Protein AF-0000000072895714 (afdb_homodimer)

Structure (mmCIF, N/CA/C/O backbone):
data_AF-0000000072895714-model_v1
#
loop_
_entity.id
_entity.type
_entity.pdbx_description
1 polymer 'L-dopachrome isomerase'
#
loop_
_atom_site.group_PDB
_atom_site.id
_atom_site.type_symbol
_atom_site.label_atom_id
_atom_site.label_alt_id
_atom_site.label_comp_id
_atom_site.label_asym_id
_atom_site.label_entity_id
_atom_site.label_seq_id
_atom_site.pdbx_PDB_ins_code
_atom_site.Cartn_x
_atom_site.Cartn_y
_atom_site.Cartn_z
_atom_site.occupancy
_atom_site.B_iso_or_equiv
_atom_site.auth_seq_id
_atom_site.auth_comp_id
_atom_site.auth_asym_id
_atom_site.auth_atom_id
_atom_site.pdbx_PDB_model_num
ATOM 1 N N . MET A 1 1 ? 12.992 0.277 5.793 1 87.12 1 MET A N 1
ATOM 2 C CA . MET A 1 1 ? 12.055 0.1 4.688 1 87.12 1 MET A CA 1
ATOM 3 C C . MET A 1 1 ? 10.664 0.596 5.066 1 87.12 1 MET A C 1
ATOM 5 O O . MET A 1 1 ? 9.82 -0.184 5.523 1 87.12 1 MET A O 1
ATOM 9 N N . PRO A 1 2 ? 10.344 1.751 4.98 1 97.94 2 PRO A N 1
ATOM 10 C CA . PRO A 1 2 ? 9.062 2.338 5.367 1 97.94 2 PRO A CA 1
ATOM 11 C C . PRO A 1 2 ? 8.289 2.904 4.176 1 97.94 2 PRO A C 1
ATOM 13 O O . PRO A 1 2 ? 8.891 3.275 3.166 1 97.94 2 PRO A O 1
ATOM 16 N N . HIS A 1 3 ? 6.984 2.949 4.254 1 98.81 3 HIS A N 1
ATOM 17 C CA . HIS A 1 3 ? 6.074 3.6 3.318 1 98.81 3 HIS A CA 1
ATOM 18 C C . HIS A 1 3 ? 5.051 4.457 4.055 1 98.81 3 HIS A C 1
ATOM 20 O O . HIS A 1 3 ? 4.289 3.949 4.879 1 98.81 3 HIS A O 1
ATOM 26 N N . LEU A 1 4 ? 5.059 5.754 3.756 1 98.94 4 LEU A N 1
ATOM 27 C CA . LEU A 1 4 ? 4.027 6.668 4.238 1 98.94 4 LEU A CA 1
ATOM 28 C C . LEU A 1 4 ? 3.055 7.027 3.121 1 98.94 4 LEU A C 1
ATOM 30 O O . LEU A 1 4 ? 3.449 7.629 2.117 1 98.94 4 LEU A O 1
ATOM 34 N N . LYS A 1 5 ? 1.881 6.684 3.334 1 98.88 5 LYS A N 1
ATOM 35 C CA . LYS A 1 5 ? 0.813 7.055 2.408 1 98.88 5 LYS A CA 1
ATOM 36 C C . LYS A 1 5 ? -0.161 8.031 3.055 1 98.88 5 LYS A C 1
ATOM 38 O O . LYS A 1 5 ? -0.664 7.785 4.152 1 98.88 5 LYS A O 1
ATOM 43 N N . ILE A 1 6 ? -0.466 9.133 2.34 1 98.94 6 ILE A N 1
ATOM 44 C CA . ILE A 1 6 ? -1.417 10.133 2.814 1 98.94 6 ILE A CA 1
ATOM 45 C C . ILE A 1 6 ? -2.572 10.258 1.824 1 98.94 6 ILE A C 1
ATOM 47 O O . ILE A 1 6 ? -2.371 10.648 0.672 1 98.94 6 ILE A O 1
ATOM 51 N N . THR A 1 7 ? -3.713 9.906 2.209 1 98.88 7 THR A N 1
ATOM 52 C CA . THR A 1 7 ? -4.949 10.094 1.459 1 98.88 7 THR A CA 1
ATOM 53 C C . THR A 1 7 ? -5.707 11.32 1.967 1 98.88 7 THR A C 1
ATOM 55 O O . THR A 1 7 ? -5.953 11.445 3.168 1 98.88 7 THR A O 1
ATOM 58 N N . THR A 1 8 ? -6.113 12.242 1.075 1 98.88 8 THR A N 1
ATOM 59 C CA . THR A 1 8 ? -6.668 13.5 1.546 1 98.88 8 THR A CA 1
ATOM 60 C C . THR A 1 8 ? -7.617 14.102 0.509 1 98.88 8 THR A C 1
ATOM 62 O O . THR A 1 8 ? -7.566 13.734 -0.668 1 98.88 8 THR A O 1
ATOM 65 N N . ASN A 1 9 ? -8.5 14.961 0.942 1 98.75 9 ASN A N 1
ATOM 66 C CA . ASN A 1 9 ? -9.367 15.703 0.033 1 98.75 9 ASN A CA 1
ATOM 67 C C . ASN A 1 9 ? -8.711 17 -0.429 1 98.75 9 ASN A C 1
ATOM 69 O O . ASN A 1 9 ? -9.305 17.75 -1.202 1 98.75 9 ASN A O 1
ATOM 73 N N . VAL A 1 10 ? -7.539 17.297 0.109 1 98.69 10 VAL A N 1
ATOM 74 C CA . VAL A 1 10 ? -6.801 18.469 -0.364 1 98.69 10 VAL A CA 1
ATOM 75 C C . VAL A 1 10 ? -6.527 18.328 -1.86 1 98.69 10 VAL A C 1
ATOM 77 O O . VAL A 1 10 ? -6.168 17.25 -2.34 1 98.69 10 VAL A O 1
ATOM 80 N N . SER A 1 11 ? -6.723 19.453 -2.598 1 98.56 11 SER A N 1
ATOM 81 C CA . SER A 1 11 ? -6.551 19.406 -4.047 1 98.56 11 SER A CA 1
ATOM 82 C C . SER A 1 11 ? -5.094 19.172 -4.422 1 98.56 11 SER A C 1
ATOM 84 O O . SER A 1 11 ? -4.184 19.625 -3.734 1 98.56 11 SER A O 1
ATOM 86 N N . LYS A 1 12 ? -4.918 18.438 -5.477 1 98.19 12 LYS A N 1
ATOM 87 C CA . LYS A 1 12 ? -3.582 18.156 -6 1 98.19 12 LYS A CA 1
ATOM 88 C C . LYS A 1 12 ? -2.799 19.453 -6.215 1 98.19 12 LYS A C 1
ATOM 90 O O . LYS A 1 12 ? -1.606 19.516 -5.91 1 98.19 12 LYS A O 1
ATOM 95 N N . SER A 1 13 ? -3.434 20.469 -6.73 1 98.19 13 SER A N 1
ATOM 96 C CA . SER A 1 13 ? -2.797 21.734 -7.039 1 98.19 13 SER A CA 1
ATOM 97 C C . SER A 1 13 ? -2.348 22.453 -5.773 1 98.19 13 SER A C 1
ATOM 99 O O . SER A 1 13 ? -1.523 23.375 -5.828 1 98.19 13 SER A O 1
ATOM 101 N N . SER A 1 14 ? -2.867 22.062 -4.613 1 98.25 14 SER A N 1
ATOM 102 C CA . SER A 1 14 ? -2.537 22.719 -3.355 1 98.25 14 SER A CA 1
ATOM 103 C C . SER A 1 14 ? -1.404 22 -2.633 1 98.25 14 SER A C 1
ATOM 105 O O . SER A 1 14 ? -0.93 22.453 -1.592 1 98.25 14 SER A O 1
ATOM 107 N N . VAL A 1 15 ? -0.964 20.875 -3.152 1 98.5 15 VAL A N 1
ATOM 108 C CA . VAL A 1 15 ? 0.182 20.172 -2.576 1 98.5 15 VAL A CA 1
ATOM 109 C C . VAL A 1 15 ? 1.477 20.859 -3.027 1 98.5 15 VAL A C 1
ATOM 111 O O . VAL A 1 15 ? 1.779 20.891 -4.223 1 98.5 15 VAL A O 1
ATOM 114 N N . PRO A 1 16 ? 2.195 21.359 -2.082 1 98.5 16 PRO A N 1
ATOM 115 C CA . PRO A 1 16 ? 3.434 22.031 -2.484 1 98.5 16 PRO A CA 1
ATOM 116 C C . PRO A 1 16 ? 4.371 21.109 -3.268 1 98.5 16 PRO A C 1
ATOM 118 O O . PRO A 1 16 ? 4.477 19.922 -2.963 1 98.5 16 PRO A O 1
ATOM 121 N N . SER A 1 17 ? 5.148 21.672 -4.18 1 96.31 17 SER A N 1
ATOM 122 C CA . SER A 1 17 ? 5.98 20.906 -5.098 1 96.31 17 SER A CA 1
ATOM 123 C C . SER A 1 17 ? 7.086 20.156 -4.352 1 96.31 17 SER A C 1
ATOM 125 O O . SER A 1 17 ? 7.551 19.109 -4.801 1 96.31 17 SER A O 1
ATOM 127 N N . ASN A 1 18 ? 7.508 20.688 -3.213 1 97.06 18 ASN A N 1
ATOM 128 C CA . ASN A 1 18 ? 8.617 20.078 -2.477 1 97.06 18 ASN A CA 1
ATOM 129 C C . ASN A 1 18 ? 8.109 19.172 -1.361 1 97.06 18 ASN A C 1
ATOM 131 O O . ASN A 1 18 ? 8.906 18.625 -0.594 1 97.06 18 ASN A O 1
ATOM 135 N N . PHE A 1 19 ? 6.84 19 -1.241 1 98.56 19 PHE A N 1
ATOM 136 C CA . PHE A 1 19 ? 6.254 18.297 -0.102 1 98.56 19 PHE A CA 1
ATOM 137 C C . PHE A 1 19 ? 6.73 16.844 -0.049 1 98.56 19 PHE A C 1
ATOM 139 O O . PHE A 1 19 ? 7.148 16.375 1.005 1 98.56 19 PHE A O 1
ATOM 146 N N . LEU A 1 20 ? 6.684 16.172 -1.128 1 98.62 20 LEU A N 1
ATOM 147 C CA . LEU A 1 20 ? 7.059 14.766 -1.124 1 98.62 20 LEU A CA 1
ATOM 148 C C . LEU A 1 20 ? 8.531 14.594 -0.772 1 98.62 20 LEU A C 1
ATOM 150 O O . LEU A 1 20 ? 8.891 13.727 0.031 1 98.62 20 LEU A O 1
ATOM 154 N N . LYS A 1 21 ? 9.359 15.406 -1.351 1 98.31 21 LYS A N 1
ATOM 155 C CA . LYS A 1 21 ? 10.789 15.32 -1.084 1 98.31 21 LYS A CA 1
ATOM 156 C C . LYS A 1 21 ? 11.094 15.609 0.383 1 98.31 21 LYS A C 1
ATOM 158 O O . LYS A 1 21 ? 11.859 14.883 1.019 1 98.31 21 LYS A O 1
ATOM 163 N N . GLU A 1 22 ? 10.484 16.609 0.866 1 98.56 22 GLU A N 1
ATOM 164 C CA . GLU A 1 22 ? 10.688 16.953 2.268 1 98.56 22 GLU A CA 1
ATOM 165 C C . GLU A 1 22 ? 10.164 15.859 3.193 1 98.56 22 GLU A C 1
ATOM 167 O O . GLU A 1 22 ? 10.766 15.578 4.23 1 98.56 22 GLU A O 1
ATOM 172 N N . THR A 1 23 ? 9.055 15.352 2.826 1 98.75 23 THR A N 1
ATOM 173 C CA . THR A 1 23 ? 8.461 14.289 3.625 1 98.75 23 THR A CA 1
ATOM 174 C C . THR A 1 23 ? 9.344 13.047 3.615 1 98.75 23 THR A C 1
ATOM 176 O O . THR A 1 23 ? 9.5 12.383 4.645 1 98.75 23 THR A O 1
ATOM 179 N N . SER A 1 24 ? 9.891 12.719 2.496 1 98.69 24 SER A N 1
ATOM 180 C CA . SER A 1 24 ? 10.812 11.594 2.387 1 98.69 24 SER A CA 1
ATOM 181 C C . SER A 1 24 ? 11.992 11.75 3.34 1 98.69 24 SER A C 1
ATOM 183 O O . SER A 1 24 ? 12.328 10.82 4.078 1 98.69 24 SER A O 1
ATOM 185 N N . ALA A 1 25 ? 12.586 12.883 3.324 1 98.69 25 ALA A N 1
ATOM 186 C CA . ALA A 1 25 ? 13.703 13.172 4.223 1 98.69 25 ALA A CA 1
ATOM 187 C C . ALA A 1 25 ? 13.266 13.086 5.68 1 98.69 25 ALA A C 1
ATOM 189 O O . ALA A 1 25 ? 14 12.57 6.527 1 98.69 25 ALA A O 1
ATOM 190 N N . LEU A 1 26 ? 12.133 13.602 5.973 1 98.81 26 LEU A N 1
ATOM 191 C CA . LEU A 1 26 ? 11.617 13.633 7.336 1 98.81 26 LEU A CA 1
ATOM 192 C C . LEU A 1 26 ? 11.43 12.227 7.883 1 98.81 26 LEU A C 1
ATOM 194 O O . LEU A 1 26 ? 11.836 11.93 9.008 1 98.81 26 LEU A O 1
ATOM 198 N N . ILE A 1 27 ? 10.805 11.336 7.078 1 98.62 27 ILE A N 1
ATOM 199 C CA . ILE A 1 27 ? 10.5 10.016 7.609 1 98.62 27 ILE A CA 1
ATOM 200 C C . ILE A 1 27 ? 11.797 9.219 7.773 1 98.62 27 ILE A C 1
ATOM 202 O O . ILE A 1 27 ? 11.922 8.398 8.688 1 98.62 27 ILE A O 1
ATOM 206 N N . SER A 1 28 ? 12.727 9.469 6.91 1 98.69 28 SER A N 1
ATOM 207 C CA . SER A 1 28 ? 14.039 8.844 7.07 1 98.69 28 SER A CA 1
ATOM 208 C C . SER A 1 28 ? 14.672 9.234 8.406 1 98.69 28 SER A C 1
ATOM 210 O O . SER A 1 28 ? 15.109 8.367 9.164 1 98.69 28 SER A O 1
ATOM 212 N N . LYS A 1 29 ? 14.711 10.469 8.664 1 98.62 29 LYS A N 1
ATOM 213 C CA . LYS A 1 29 ? 15.281 10.977 9.914 1 98.62 29 LYS A CA 1
ATOM 214 C C . LYS A 1 29 ? 14.492 10.477 11.117 1 98.62 29 LYS A C 1
ATOM 216 O O . LYS A 1 29 ? 15.078 10.031 12.109 1 98.62 29 LYS A O 1
ATOM 221 N N . MET A 1 30 ? 13.242 10.523 11.047 1 98.31 30 MET A N 1
ATOM 222 C CA . MET A 1 30 ? 12.32 10.141 12.109 1 98.31 30 MET A CA 1
ATOM 223 C C . MET A 1 30 ? 12.508 8.68 12.5 1 98.31 30 MET A C 1
ATOM 225 O O . MET A 1 30 ? 12.547 8.344 13.688 1 98.31 30 MET A O 1
ATOM 229 N N . LEU A 1 31 ? 12.703 7.824 11.547 1 98.38 31 LEU A N 1
ATOM 230 C CA . LEU A 1 31 ? 12.766 6.383 11.773 1 98.38 31 LEU A CA 1
ATOM 231 C C . LEU A 1 31 ? 14.211 5.926 11.945 1 98.38 31 LEU A C 1
ATOM 233 O O . LEU A 1 31 ? 14.469 4.809 12.398 1 98.38 31 LEU A O 1
ATOM 237 N N . GLY A 1 32 ? 15.148 6.793 11.547 1 98.19 32 GLY A N 1
ATOM 238 C CA . GLY A 1 32 ? 16.547 6.395 11.547 1 98.19 32 GLY A CA 1
ATOM 239 C C . GLY A 1 32 ? 16.875 5.375 10.477 1 98.19 32 GLY A C 1
ATOM 240 O O . GLY A 1 32 ? 17.641 4.441 10.719 1 98.19 32 GLY A O 1
ATOM 241 N N . LYS A 1 33 ? 16.281 5.371 9.336 1 97.81 33 LYS A N 1
ATOM 242 C CA . LYS A 1 33 ? 16.516 4.461 8.211 1 97.81 33 LYS A CA 1
ATOM 243 C C . LYS A 1 33 ? 17.062 5.215 7 1 97.81 33 LYS A C 1
ATOM 245 O O . LYS A 1 33 ? 16.781 6.398 6.82 1 97.81 33 LYS A O 1
ATOM 250 N N . PRO A 1 34 ? 17.891 4.52 6.16 1 98 34 PRO A N 1
ATOM 251 C CA . PRO A 1 34 ? 18.359 5.203 4.953 1 98 34 PRO A CA 1
ATOM 252 C C . PRO A 1 34 ? 17.203 5.707 4.078 1 98 34 PRO A C 1
ATOM 254 O O . PRO A 1 34 ? 16.234 4.988 3.855 1 98 34 PRO A O 1
ATOM 257 N N . GLU A 1 35 ? 17.312 6.957 3.568 1 98.19 35 GLU A N 1
ATOM 258 C CA . GLU A 1 35 ? 16.266 7.559 2.75 1 98.19 35 GLU A CA 1
ATOM 259 C C . GLU A 1 35 ? 16.047 6.77 1.463 1 98.19 35 GLU A C 1
ATOM 261 O O . GLU A 1 35 ? 14.93 6.738 0.93 1 98.19 35 GLU A O 1
ATOM 266 N N . SER A 1 36 ? 17.047 6.074 1.03 1 97.62 36 SER A N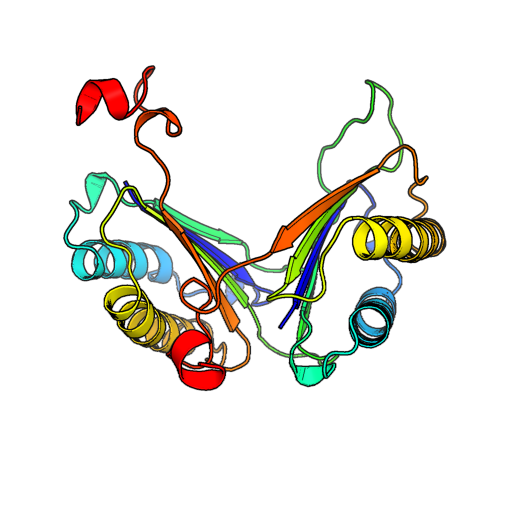 1
ATOM 267 C CA . SER A 1 36 ? 16.984 5.344 -0.23 1 97.62 36 SER A CA 1
ATOM 268 C C . SER A 1 36 ? 15.938 4.227 -0.164 1 97.62 36 SER A C 1
ATOM 270 O O . SER A 1 36 ? 15.562 3.664 -1.192 1 97.62 36 SER A O 1
ATOM 272 N N . TYR A 1 37 ? 15.422 3.883 1.043 1 97.56 37 TYR A N 1
ATOM 273 C CA . TYR A 1 37 ? 14.398 2.854 1.198 1 97.56 37 TYR A CA 1
ATOM 274 C C . TYR A 1 37 ? 13.039 3.475 1.49 1 97.56 37 TYR A C 1
ATOM 276 O O . TYR A 1 37 ? 12.031 2.77 1.563 1 97.56 37 TYR A O 1
ATOM 284 N N . CYS A 1 38 ? 13 4.727 1.656 1 98.69 38 CYS A N 1
ATOM 285 C CA . CYS A 1 38 ? 11.766 5.375 2.09 1 98.69 38 CYS A CA 1
ATOM 286 C C . CYS A 1 38 ? 10.867 5.695 0.899 1 98.69 38 CYS A C 1
ATOM 288 O O . CYS A 1 38 ? 11.344 6.18 -0.129 1 98.69 38 CYS A O 1
ATOM 290 N N . VAL A 1 39 ? 9.57 5.449 1.078 1 98.75 39 VAL A N 1
ATOM 291 C CA . VAL A 1 39 ? 8.594 5.73 0.03 1 98.75 39 VAL A CA 1
ATOM 292 C C . VAL A 1 39 ? 7.492 6.629 0.581 1 98.75 39 VAL A C 1
ATOM 294 O O . VAL A 1 39 ? 7.004 6.414 1.692 1 98.75 39 VAL A O 1
ATOM 297 N N . VAL A 1 40 ? 7.145 7.617 -0.194 1 98.81 40 VAL A N 1
ATOM 298 C CA . VAL A 1 40 ? 6.039 8.508 0.159 1 98.81 40 VAL A CA 1
ATOM 299 C C . VAL A 1 40 ? 5.012 8.523 -0.967 1 98.81 40 VAL A C 1
ATOM 301 O O . VAL A 1 40 ? 5.367 8.625 -2.143 1 98.81 40 VAL A O 1
ATOM 304 N N . THR A 1 41 ? 3.791 8.367 -0.624 1 98.81 41 THR A N 1
ATOM 305 C CA . THR A 1 41 ? 2.66 8.492 -1.537 1 98.81 41 THR A CA 1
ATOM 306 C C . THR A 1 41 ? 1.653 9.516 -1.021 1 98.81 41 THR A C 1
ATOM 308 O O . THR A 1 41 ? 1.291 9.492 0.157 1 98.81 41 THR A O 1
ATOM 311 N N . VAL A 1 42 ? 1.266 10.453 -1.884 1 98.75 42 VAL A N 1
ATOM 312 C CA . VAL A 1 42 ? 0.135 11.328 -1.599 1 98.75 42 VAL A CA 1
ATOM 313 C C . VAL A 1 42 ? -0.999 11.047 -2.58 1 98.75 42 VAL A C 1
ATOM 315 O O . VAL A 1 42 ? -0.78 10.992 -3.793 1 98.75 42 VAL A O 1
ATOM 318 N N . VAL A 1 43 ? -2.143 10.766 -2.088 1 98.69 43 VAL A N 1
ATOM 319 C CA . VAL A 1 43 ? -3.365 10.578 -2.861 1 98.69 43 VAL A CA 1
ATOM 320 C C . VAL A 1 43 ? -4.312 11.75 -2.629 1 98.69 43 VAL A C 1
ATOM 322 O O . VAL A 1 43 ? -5.172 11.695 -1.746 1 98.69 43 VAL A O 1
ATOM 325 N N . PRO A 1 44 ? -4.227 12.781 -3.418 1 98.62 44 PRO A N 1
ATOM 326 C CA . PRO A 1 44 ? -5.031 13.992 -3.248 1 98.62 44 PRO A CA 1
ATOM 327 C C . PRO A 1 44 ? -6.391 13.898 -3.938 1 98.62 44 PRO A C 1
ATOM 329 O O . PRO A 1 44 ? -6.719 12.867 -4.531 1 98.62 44 PRO A O 1
ATOM 332 N N . ASP A 1 45 ? -7.301 14.883 -3.773 1 98.5 45 ASP A N 1
ATOM 333 C CA . ASP A 1 45 ? -8.562 15.07 -4.484 1 98.5 45 ASP A CA 1
ATOM 334 C C . ASP A 1 45 ? -9.57 13.984 -4.109 1 98.5 45 ASP A C 1
ATOM 336 O O . ASP A 1 45 ? -10.461 13.664 -4.895 1 98.5 45 ASP A O 1
ATOM 340 N N . GLN A 1 46 ? -9.391 13.359 -3.02 1 98.25 46 GLN A N 1
ATOM 341 C CA . GLN A 1 46 ? -10.336 12.328 -2.611 1 98.25 46 GLN A CA 1
ATOM 342 C C . GLN A 1 46 ? -11.617 12.945 -2.059 1 98.25 46 GLN A C 1
ATOM 344 O O . GLN A 1 46 ? -11.586 14.016 -1.455 1 98.25 46 GLN A O 1
ATOM 349 N N . MET A 1 47 ? -12.805 12.281 -2.297 1 98.06 47 MET A N 1
ATOM 350 C CA . MET A 1 47 ? -14.07 12.633 -1.668 1 98.06 47 MET A CA 1
ATOM 351 C C . MET A 1 47 ? -14.117 12.148 -0.224 1 98.06 47 MET A C 1
ATOM 353 O O . MET A 1 47 ? -14.289 10.953 0.027 1 98.06 47 MET A O 1
ATOM 357 N N . MET A 1 48 ? -13.922 13.133 0.729 1 97.81 48 MET A N 1
ATOM 358 C CA . MET A 1 48 ? -13.836 12.789 2.146 1 97.81 48 MET A CA 1
ATOM 359 C C . MET A 1 48 ? -14.578 13.805 3.002 1 97.81 48 MET A C 1
ATOM 361 O O . MET A 1 48 ? -14.664 14.977 2.646 1 97.81 48 MET A O 1
ATOM 365 N N . LEU A 1 49 ? -15.094 13.234 4.027 1 97.69 49 LEU A N 1
ATOM 366 C CA . LEU A 1 49 ? -15.75 14.031 5.059 1 97.69 49 LEU A CA 1
ATOM 367 C C . LEU A 1 49 ? -15.273 13.625 6.449 1 97.69 49 LEU A C 1
ATOM 369 O O . LEU A 1 49 ? -15.109 12.438 6.73 1 97.69 49 LEU A O 1
ATOM 373 N N . TRP A 1 50 ? -15 14.727 7.246 1 97.75 50 TRP A N 1
ATOM 374 C CA . TRP A 1 50 ? -14.656 14.492 8.641 1 97.75 50 TRP A CA 1
ATOM 375 C C . TRP A 1 50 ? -15.75 15.016 9.57 1 97.75 50 TRP A C 1
ATOM 377 O O . TRP A 1 50 ? -16.094 16.203 9.531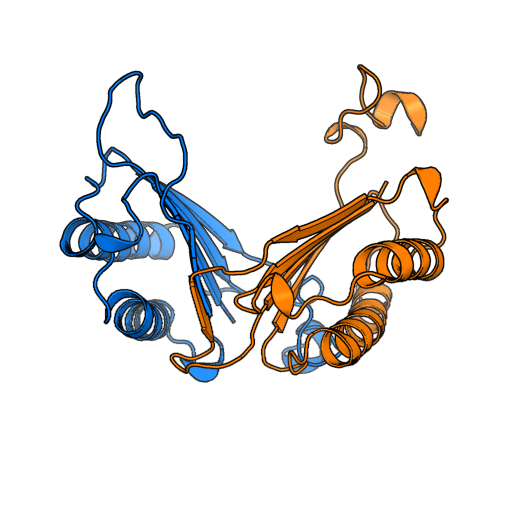 1 97.75 50 TRP A O 1
ATOM 387 N N . GLY A 1 51 ? -16.281 14.031 10.336 1 96.81 51 GLY A N 1
ATOM 388 C CA . GLY A 1 51 ? -17.281 14.43 11.32 1 96.81 51 GLY A CA 1
ATOM 389 C C . GLY A 1 51 ? -18.5 15.086 10.703 1 96.81 51 GLY A C 1
ATOM 390 O O . GLY A 1 51 ? -19.109 15.969 11.305 1 96.81 51 GLY A O 1
ATOM 391 N N . GLY A 1 52 ? -18.719 14.781 9.461 1 96.69 52 GLY A N 1
ATOM 392 C CA . GLY A 1 52 ? -19.891 15.328 8.805 1 96.69 52 GLY A CA 1
ATOM 393 C C . GLY A 1 52 ? -19.688 16.75 8.328 1 96.69 52 GLY A C 1
ATOM 394 O O . GLY A 1 52 ? -20.641 17.406 7.883 1 96.69 52 GLY A O 1
ATOM 395 N N . GLU A 1 53 ? -18.484 17.203 8.461 1 92.69 53 GLU A N 1
ATOM 396 C CA . GLU A 1 53 ? -18.203 18.594 8.109 1 92.69 53 GLU A CA 1
ATOM 397 C C . GLU A 1 53 ? -17.203 18.688 6.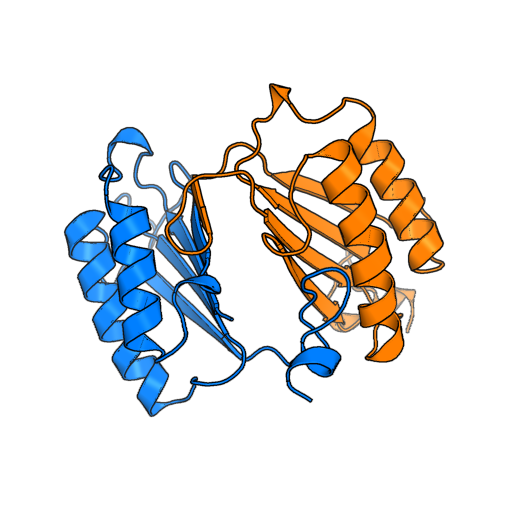961 1 92.69 53 GLU A C 1
ATOM 399 O O . GLU A 1 53 ? -16.25 17.906 6.898 1 92.69 53 GLU A O 1
ATOM 404 N N . GLU A 1 54 ? -17.453 19.734 6.16 1 91.69 54 GLU A N 1
ATOM 405 C CA . GLU A 1 54 ? -16.531 19.969 5.055 1 91.69 54 GLU A CA 1
ATOM 406 C C . GLU A 1 54 ? -15.219 20.594 5.551 1 91.69 54 GLU A C 1
ATOM 408 O O . GLU A 1 54 ? -15.211 21.312 6.559 1 91.69 54 GLU A O 1
ATOM 413 N N . GLY A 1 55 ? -14.117 20.359 4.988 1 97.06 55 GLY A N 1
ATOM 414 C CA . GLY A 1 55 ? -12.797 20.875 5.316 1 97.06 55 GLY A CA 1
ATOM 415 C C . GLY A 1 55 ? -11.688 19.875 5.039 1 97.06 55 GLY A C 1
ATOM 416 O O . GLY A 1 55 ? -11.953 18.703 4.758 1 97.06 55 GLY A O 1
ATOM 417 N N . PRO A 1 56 ? -10.484 20.391 5.09 1 98.56 56 PRO A N 1
ATOM 418 C CA . PRO A 1 56 ? -9.359 19.484 4.848 1 98.56 56 PRO A CA 1
ATOM 419 C C . PRO A 1 56 ? -9.281 18.359 5.875 1 98.56 56 PRO A C 1
ATOM 421 O O . PRO A 1 56 ? -9.461 18.594 7.07 1 98.56 56 PRO A O 1
ATOM 424 N N . CYS A 1 57 ? -9.125 17.203 5.465 1 98.88 57 CYS A N 1
ATOM 425 C CA . CYS A 1 57 ? -8.906 16.047 6.332 1 98.88 57 CYS A CA 1
ATOM 426 C C . CYS A 1 57 ? -8.062 14.984 5.637 1 98.88 57 CYS A C 1
ATOM 428 O O . CYS A 1 57 ? -7.777 15.102 4.441 1 98.88 57 CYS A O 1
ATOM 430 N N . ALA A 1 58 ? -7.555 13.984 6.414 1 98.81 58 ALA A N 1
ATOM 431 C CA . ALA A 1 58 ? -6.656 12.992 5.832 1 98.81 58 ALA A CA 1
ATOM 432 C C . ALA A 1 58 ? -6.652 11.703 6.648 1 98.81 58 ALA A C 1
ATOM 434 O O . ALA A 1 58 ? -7.051 11.703 7.816 1 98.81 58 ALA A O 1
ATOM 435 N N . ILE A 1 59 ? -6.324 10.633 5.996 1 98.88 59 ILE A N 1
ATOM 436 C CA . ILE A 1 59 ? -5.891 9.375 6.613 1 98.88 59 ILE A CA 1
ATOM 437 C C . ILE A 1 59 ? -4.48 9.031 6.145 1 98.88 59 ILE A C 1
ATOM 439 O O . ILE A 1 59 ? -4.203 9.023 4.941 1 98.88 59 ILE A O 1
ATOM 443 N N . ALA A 1 60 ? -3.629 8.789 7.125 1 98.88 60 ALA A N 1
ATOM 444 C CA . ALA A 1 60 ? -2.264 8.391 6.801 1 98.88 60 ALA A CA 1
ATOM 445 C C . ALA A 1 60 ? -1.97 6.984 7.309 1 98.88 60 ALA A C 1
ATOM 447 O O . ALA A 1 60 ? -2.561 6.535 8.297 1 98.88 60 ALA A O 1
ATOM 448 N N . HIS A 1 61 ? -1.119 6.309 6.574 1 98.81 61 HIS A N 1
ATOM 449 C CA . HIS A 1 61 ? -0.635 4.977 6.922 1 98.81 61 HIS A CA 1
ATOM 450 C C . HIS A 1 61 ? 0.888 4.91 6.855 1 98.81 61 HIS A C 1
ATOM 452 O O . HIS A 1 61 ? 1.48 5.211 5.816 1 98.81 61 HIS A O 1
ATOM 458 N N . LEU A 1 62 ? 1.503 4.57 7.945 1 98.88 62 LEU A N 1
ATOM 459 C CA . LEU A 1 62 ? 2.947 4.363 7.977 1 98.88 62 LEU A CA 1
ATOM 460 C C . LEU A 1 62 ? 3.279 2.9 8.242 1 98.88 62 LEU A C 1
ATOM 462 O O . LEU A 1 62 ? 3.053 2.395 9.344 1 98.88 62 LEU A O 1
ATOM 466 N N . MET A 1 63 ? 3.785 2.234 7.238 1 98.75 63 MET A N 1
ATOM 467 C CA . MET A 1 63 ? 4.281 0.865 7.34 1 98.75 63 MET A CA 1
ATOM 468 C C . MET A 1 63 ? 5.801 0.845 7.457 1 98.75 63 MET A C 1
ATOM 470 O O . MET A 1 63 ? 6.496 1.575 6.746 1 98.75 63 MET A O 1
ATOM 474 N N . SER A 1 64 ? 6.297 0.044 8.336 1 98.44 64 SER A N 1
ATOM 475 C CA . SER A 1 64 ? 7.734 -0.091 8.539 1 98.44 64 SER A CA 1
ATOM 476 C C . SER A 1 64 ? 8.086 -1.475 9.078 1 98.44 64 SER A C 1
ATOM 478 O O . SER A 1 64 ? 7.289 -2.092 9.789 1 98.44 64 SER A O 1
ATOM 480 N N . ILE A 1 65 ? 9.234 -1.955 8.68 1 98.06 65 ILE A N 1
ATOM 481 C CA . ILE A 1 65 ? 9.82 -3.088 9.383 1 98.06 65 ILE A CA 1
ATOM 482 C C . ILE A 1 65 ? 10.531 -2.598 10.641 1 98.06 65 ILE A C 1
ATOM 484 O O . ILE A 1 65 ? 11.617 -2.025 10.57 1 98.06 65 ILE A O 1
ATOM 488 N N . GLY A 1 66 ? 9.953 -2.797 11.758 1 97.31 66 GLY A N 1
ATOM 489 C CA . GLY A 1 66 ? 10.516 -2.34 13.023 1 97.31 66 GLY A CA 1
ATOM 490 C C . GLY A 1 66 ? 10.469 -0.833 13.18 1 97.31 66 GLY A C 1
ATOM 491 O O . GLY A 1 66 ? 9.836 -0.136 12.391 1 97.31 66 GLY A O 1
ATOM 492 N N . LYS A 1 67 ? 11.039 -0.342 14.328 1 97.56 67 LYS A N 1
ATOM 493 C CA . LYS A 1 67 ? 11.148 1.065 14.703 1 97.56 67 LYS A CA 1
ATOM 494 C C . LYS A 1 67 ? 9.789 1.656 15.047 1 97.56 67 LYS A C 1
ATOM 496 O O . LYS A 1 67 ? 9.562 2.857 14.875 1 97.56 67 LYS A O 1
ATOM 501 N N . LEU A 1 68 ? 8.898 0.827 15.383 1 98.31 68 LEU A N 1
ATOM 502 C CA . LEU A 1 68 ? 7.586 1.264 15.852 1 98.31 68 LEU A CA 1
ATOM 503 C C . LEU A 1 68 ? 7.316 0.762 17.266 1 98.31 68 LEU A C 1
ATOM 505 O O . LEU A 1 68 ? 7.887 -0.246 17.688 1 98.31 68 LEU A O 1
ATOM 509 N N . GLY A 1 69 ? 6.543 1.495 17.922 1 98.12 69 GLY A N 1
ATOM 510 C CA . GLY A 1 69 ? 6.199 1.2 19.312 1 98.12 69 GLY A CA 1
ATOM 511 C C . GLY A 1 69 ? 5.406 2.309 19.969 1 98.12 69 GLY A C 1
ATOM 512 O O . GLY A 1 69 ? 5.211 3.377 19.391 1 98.12 69 GLY A O 1
ATOM 513 N N . VAL A 1 70 ? 4.965 2.064 21.172 1 98.31 70 VAL A N 1
ATOM 514 C CA . VAL A 1 70 ? 4.09 2.992 21.875 1 98.31 70 VAL A CA 1
ATOM 515 C C . VAL A 1 70 ? 4.742 4.371 21.953 1 98.31 70 VAL A C 1
ATOM 517 O O . VAL A 1 70 ? 4.152 5.367 21.516 1 98.31 70 VAL A O 1
ATOM 520 N N . LYS A 1 71 ? 5.863 4.43 22.469 1 98.38 71 LYS A N 1
ATOM 521 C CA . LYS A 1 71 ? 6.551 5.711 22.609 1 98.38 71 LYS A CA 1
ATOM 522 C C . LYS A 1 71 ? 6.91 6.301 21.25 1 98.38 71 LYS A C 1
ATOM 524 O O . LYS A 1 71 ? 6.73 7.5 21.016 1 98.38 71 LYS A O 1
ATOM 529 N N . GLU A 1 72 ? 7.445 5.5 20.359 1 98.5 72 GLU A N 1
ATOM 530 C CA . GLU A 1 72 ? 7.844 5.953 19.031 1 98.5 72 GLU A CA 1
ATOM 531 C C . GLU A 1 72 ? 6.66 6.543 18.281 1 98.5 72 GLU A C 1
ATOM 533 O O . GLU A 1 72 ? 6.75 7.648 17.734 1 98.5 72 GLU A O 1
ATOM 538 N N . ASN A 1 73 ? 5.559 5.777 18.328 1 98.62 73 ASN A N 1
ATOM 539 C CA . ASN A 1 73 ? 4.391 6.195 17.547 1 98.62 73 ASN A CA 1
ATOM 540 C C . ASN A 1 73 ? 3.828 7.52 18.062 1 98.62 73 ASN A C 1
ATOM 542 O O . ASN A 1 73 ? 3.33 8.328 17.281 1 98.62 73 ASN A O 1
ATOM 546 N N . LYS A 1 74 ? 3.83 7.727 19.344 1 98.69 74 LYS A N 1
ATOM 547 C CA . LYS A 1 74 ? 3.4 9.008 19.906 1 98.69 74 LYS A CA 1
ATOM 548 C C . LYS A 1 74 ? 4.23 10.156 19.344 1 98.69 74 LYS A C 1
ATOM 550 O O . LYS A 1 74 ? 3.682 11.172 18.906 1 98.69 74 LYS A O 1
ATOM 555 N N . ASN A 1 75 ? 5.492 9.938 19.391 1 98.75 75 ASN A N 1
ATOM 556 C CA . ASN A 1 75 ? 6.406 10.953 18.875 1 98.75 75 ASN A CA 1
ATOM 557 C C . ASN A 1 75 ? 6.219 11.18 17.375 1 98.75 75 ASN A C 1
ATOM 559 O O . ASN A 1 75 ? 6.195 12.32 16.922 1 98.75 75 ASN A O 1
ATOM 563 N N . TYR A 1 76 ? 6.117 10.102 16.625 1 98.81 76 TYR A N 1
ATOM 564 C CA . TYR A 1 76 ? 5.914 10.203 15.18 1 98.81 76 TYR A CA 1
ATOM 565 C C . TYR A 1 76 ? 4.629 10.953 14.859 1 98.81 76 TYR A C 1
ATOM 567 O O . TYR A 1 76 ? 4.578 11.734 13.906 1 98.81 76 TYR A O 1
ATOM 575 N N . SER A 1 77 ? 3.584 10.633 15.602 1 98.88 77 SER A N 1
ATOM 576 C CA . SER A 1 77 ? 2.311 11.312 15.391 1 98.88 77 SER A CA 1
ATOM 577 C C . SER A 1 77 ? 2.459 12.82 15.539 1 98.88 77 SER A C 1
ATOM 579 O O . SER A 1 77 ? 1.865 13.586 14.781 1 98.88 77 SER A O 1
ATOM 581 N N . LYS A 1 78 ? 3.172 13.211 16.516 1 98.81 78 LYS A N 1
ATOM 582 C CA . LYS A 1 78 ? 3.43 14.641 16.703 1 98.81 78 LYS A CA 1
ATOM 583 C C . LYS A 1 78 ? 4.172 15.219 15.492 1 98.81 78 LYS A C 1
ATOM 585 O O . LYS A 1 78 ? 3.75 16.219 14.922 1 98.81 78 LYS A O 1
ATOM 590 N N . ILE A 1 79 ? 5.246 14.578 15.094 1 98.88 79 ILE A N 1
ATOM 591 C CA . ILE A 1 79 ? 6.105 15.062 14.016 1 98.88 79 ILE A CA 1
ATOM 592 C C . ILE A 1 79 ? 5.312 15.117 12.711 1 98.88 79 ILE A C 1
ATOM 594 O O . ILE A 1 79 ? 5.297 16.156 12.039 1 98.88 79 ILE A O 1
ATOM 598 N N . LEU A 1 80 ? 4.641 14.062 12.344 1 98.81 80 LEU A N 1
ATOM 599 C CA . LEU A 1 80 ? 3.893 13.984 11.094 1 98.81 80 LEU A CA 1
ATOM 600 C C . LEU A 1 80 ? 2.688 14.922 11.125 1 98.81 80 LEU A C 1
ATOM 602 O O . LEU A 1 80 ? 2.361 15.555 10.117 1 98.81 80 LEU A O 1
ATOM 606 N N . GLY A 1 81 ? 2.018 14.93 12.273 1 98.81 81 GLY A N 1
ATOM 607 C CA . GLY A 1 81 ? 0.9 15.852 12.398 1 98.81 81 GLY A CA 1
ATOM 608 C C . GLY A 1 81 ? 1.275 17.297 12.102 1 98.81 81 GLY A C 1
ATOM 609 O O . GLY A 1 81 ? 0.594 17.969 11.328 1 98.81 81 GLY A O 1
ATOM 610 N N . GLU A 1 82 ? 2.305 17.734 12.688 1 98.81 82 GLU A N 1
ATOM 611 C CA . GLU A 1 82 ? 2.775 19.094 12.469 1 98.81 82 GLU A CA 1
ATOM 612 C C . GLU A 1 82 ? 3.197 19.312 11.016 1 98.81 82 GLU A C 1
ATOM 614 O O . GLU A 1 82 ? 2.898 20.359 10.43 1 98.81 82 GLU A O 1
ATOM 619 N N . HIS A 1 83 ? 3.898 18.406 10.469 1 98.88 83 HIS A N 1
ATOM 620 C CA . HIS A 1 83 ? 4.395 18.484 9.102 1 98.88 83 HIS A CA 1
ATOM 621 C C . HIS A 1 83 ? 3.248 18.594 8.102 1 98.88 83 HIS A C 1
ATOM 623 O O . HIS A 1 83 ? 3.264 19.453 7.215 1 98.88 83 HIS A O 1
ATOM 629 N N . ILE A 1 84 ? 2.254 17.766 8.234 1 98.81 84 ILE A N 1
ATOM 630 C CA . ILE A 1 84 ? 1.122 17.703 7.32 1 98.81 84 ILE A CA 1
ATOM 631 C C . ILE A 1 84 ? 0.257 18.953 7.484 1 98.81 84 ILE A C 1
ATOM 633 O O . ILE A 1 84 ? -0.215 19.516 6.5 1 98.81 84 ILE A O 1
ATOM 637 N N . GLU A 1 85 ? 0.047 19.344 8.695 1 98.81 85 GLU A N 1
ATOM 638 C CA . GLU A 1 85 ? -0.694 20.578 8.93 1 98.81 85 GLU A CA 1
ATOM 639 C C . GLU A 1 85 ? -0.014 21.766 8.25 1 98.81 85 GLU A C 1
ATOM 641 O O . GLU A 1 85 ? -0.665 22.547 7.551 1 98.81 85 GLU A O 1
ATOM 646 N N . LYS A 1 86 ? 1.233 21.859 8.469 1 98.69 86 LYS A N 1
ATOM 647 C CA . LYS A 1 86 ? 2.012 22.969 7.934 1 98.69 86 LYS A CA 1
ATOM 648 C C . LYS A 1 86 ? 1.896 23.047 6.414 1 98.69 86 LYS A C 1
ATOM 650 O O . LYS A 1 86 ? 1.741 24.125 5.848 1 98.69 86 LYS A O 1
ATOM 655 N N . HIS A 1 87 ? 1.921 21.953 5.758 1 98.75 87 HIS A N 1
ATOM 656 C CA . HIS A 1 87 ? 2.082 21.969 4.309 1 98.75 87 HIS A CA 1
ATOM 657 C C . HIS A 1 87 ? 0.745 21.766 3.604 1 98.75 87 HIS A C 1
ATOM 659 O O . HIS A 1 87 ? 0.529 22.281 2.506 1 98.75 87 HIS A O 1
ATOM 665 N N . LEU A 1 88 ? -0.175 21 4.23 1 98.75 88 LEU A N 1
ATOM 666 C CA . LEU A 1 88 ? -1.413 20.641 3.547 1 98.75 88 LEU A CA 1
ATOM 667 C C . LEU A 1 88 ? -2.611 21.312 4.211 1 98.75 88 LEU A C 1
ATOM 669 O O . LEU A 1 88 ? -3.736 21.219 3.715 1 98.75 88 LEU A O 1
ATOM 673 N N . GLY A 1 89 ? -2.418 21.844 5.375 1 98.69 89 GLY A N 1
ATOM 674 C CA . GLY A 1 89 ? -3.488 22.562 6.059 1 98.69 89 GLY A CA 1
ATOM 675 C C . GLY A 1 89 ? -4.465 21.641 6.758 1 98.69 89 GLY A C 1
ATOM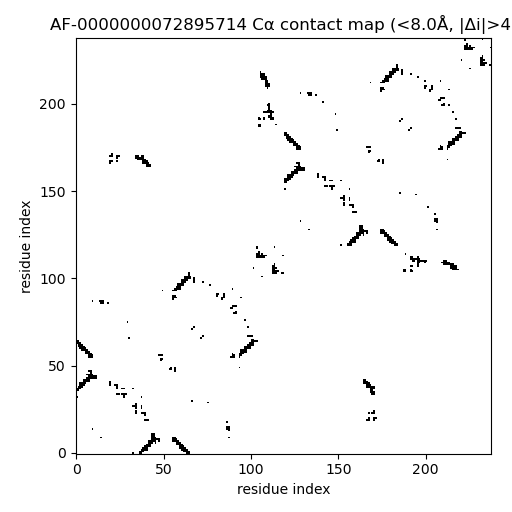 676 O O . GLY A 1 89 ? -5.582 22.047 7.086 1 98.69 89 GLY A O 1
ATOM 677 N N . VAL A 1 90 ? -4.129 20.469 6.973 1 98.81 90 VAL A N 1
ATOM 678 C CA . VAL A 1 90 ? -4.977 19.516 7.684 1 98.81 90 VAL A CA 1
ATOM 679 C C . VAL A 1 90 ? -4.711 19.609 9.188 1 98.81 90 VAL A C 1
ATOM 681 O O . VAL A 1 90 ? -3.592 19.359 9.641 1 98.81 90 VAL A O 1
ATOM 684 N N . ALA A 1 91 ? -5.695 19.922 9.906 1 98.31 91 ALA A N 1
ATOM 685 C CA . ALA A 1 91 ? -5.535 19.984 11.359 1 98.31 91 ALA A CA 1
ATOM 686 C C . ALA A 1 91 ? -5.266 18.609 11.945 1 98.31 91 ALA A C 1
ATOM 688 O O . ALA A 1 91 ? -5.848 17.609 11.5 1 98.31 91 ALA A O 1
ATOM 689 N N . PRO A 1 92 ? -4.438 18.531 13.047 1 97.75 92 PRO A N 1
ATOM 690 C CA . PRO A 1 92 ? -4.109 17.234 13.625 1 97.75 92 PRO A CA 1
ATOM 691 C C . PRO A 1 92 ? -5.34 16.484 14.133 1 97.75 92 PRO A C 1
ATOM 693 O O . PRO A 1 92 ? -5.34 15.25 14.18 1 97.75 92 PRO A O 1
ATOM 696 N N . ASN A 1 93 ? -6.355 17.203 14.516 1 97.81 93 ASN A N 1
ATOM 697 C CA . ASN A 1 93 ? -7.555 16.531 15.016 1 97.81 93 ASN A CA 1
ATOM 698 C C . ASN A 1 93 ? -8.523 16.203 13.883 1 97.81 93 ASN A C 1
ATOM 700 O O . ASN A 1 93 ? -9.672 15.836 14.133 1 97.81 93 ASN A O 1
ATOM 704 N N . HIS A 1 94 ? -8.164 16.344 12.617 1 98.44 94 HIS A N 1
ATOM 705 C CA . HIS A 1 94 ? -8.922 15.914 11.445 1 98.44 94 HIS A CA 1
ATOM 706 C C . HIS A 1 94 ? -8.125 14.914 10.609 1 98.44 94 HIS A C 1
ATOM 708 O O . HIS A 1 94 ? -8.211 14.922 9.383 1 98.44 94 HIS A O 1
ATOM 714 N N . MET A 1 95 ? -7.289 14.133 11.281 1 98.25 95 MET A N 1
ATOM 715 C CA . MET A 1 95 ? -6.496 13.109 10.602 1 98.25 95 MET A CA 1
ATOM 716 C C . MET A 1 95 ? -6.258 11.914 11.508 1 98.25 95 MET A C 1
ATOM 718 O O . MET A 1 95 ? -6.082 12.07 12.719 1 98.25 95 MET A O 1
ATOM 722 N N . TYR A 1 96 ? -6.227 10.742 11 1 98.81 96 TYR A N 1
ATOM 723 C CA . TYR A 1 96 ? -5.695 9.539 11.625 1 98.81 96 TYR A CA 1
ATOM 724 C C . TYR A 1 96 ? -4.371 9.125 10.984 1 98.81 96 TYR A C 1
ATOM 726 O O . TYR A 1 96 ? -4.18 9.305 9.781 1 98.81 96 TYR A O 1
ATOM 734 N N . ILE A 1 97 ? -3.508 8.664 11.75 1 98.81 97 ILE A N 1
ATOM 735 C CA . ILE A 1 97 ? -2.307 7.992 11.273 1 98.81 97 ILE A CA 1
ATOM 736 C C . ILE A 1 97 ? -2.283 6.555 11.773 1 98.81 97 ILE A C 1
ATOM 738 O O . ILE A 1 97 ? -2.242 6.312 12.984 1 98.81 97 ILE A O 1
ATOM 742 N N . GLU A 1 98 ? -2.318 5.625 10.898 1 98.75 98 GLU A N 1
ATOM 743 C CA . GLU A 1 98 ? -2.227 4.207 11.234 1 98.75 98 GLU A CA 1
ATOM 744 C C . GLU A 1 98 ? -0.792 3.701 11.102 1 98.75 98 GLU A C 1
ATOM 746 O O . GLU A 1 98 ? -0.121 3.979 10.109 1 98.75 98 GLU A O 1
ATOM 751 N N . TYR A 1 99 ? -0.318 2.984 12.133 1 98.81 99 TYR A N 1
ATOM 752 C CA . TYR A 1 99 ? 1.024 2.414 12.133 1 98.81 99 TYR A CA 1
ATOM 753 C C . TYR A 1 99 ? 0.976 0.902 11.953 1 98.81 99 TYR A C 1
ATOM 755 O O . TYR A 1 99 ? 0.19 0.215 12.609 1 98.81 99 TYR A O 1
ATOM 763 N N . GLN A 1 100 ? 1.831 0.396 11.117 1 98.31 100 GLN A N 1
ATOM 764 C CA . GLN A 1 100 ? 1.893 -1.038 10.852 1 98.31 100 GLN A CA 1
ATOM 765 C C . GLN A 1 100 ? 3.334 -1.54 10.883 1 98.31 100 GLN A C 1
ATOM 767 O O . GLN A 1 100 ? 4.137 -1.183 10.016 1 98.31 100 GLN A O 1
ATOM 772 N N . ASP A 1 101 ? 3.596 -2.41 11.836 1 98.38 101 ASP A N 1
ATOM 773 C CA . ASP A 1 101 ? 4.867 -3.123 11.867 1 98.38 101 ASP A CA 1
ATOM 774 C C . ASP A 1 101 ? 4.809 -4.395 11.023 1 98.38 101 ASP A C 1
ATOM 776 O O . ASP A 1 101 ? 4.238 -5.398 11.445 1 98.38 101 ASP A O 1
ATOM 780 N N . ILE A 1 102 ? 5.43 -4.398 9.93 1 98.06 102 ILE A N 1
ATOM 781 C CA . ILE A 1 102 ? 5.305 -5.52 9.008 1 98.06 102 ILE A CA 1
ATOM 782 C C . ILE A 1 102 ? 6.48 -6.477 9.195 1 98.06 102 ILE A C 1
ATOM 784 O O . ILE A 1 102 ? 7.617 -6.043 9.398 1 98.06 102 ILE A O 1
ATOM 788 N N . LYS A 1 103 ? 6.176 -7.812 9.117 1 97.62 103 LYS A N 1
ATOM 789 C CA . LYS A 1 103 ? 7.219 -8.828 9.211 1 97.62 103 LYS A CA 1
ATOM 790 C C . LYS A 1 103 ? 8.078 -8.852 7.949 1 97.62 103 LYS A C 1
ATOM 792 O O . LYS A 1 103 ? 7.57 -8.672 6.84 1 97.62 103 LYS A O 1
ATOM 797 N N . THR A 1 104 ? 9.336 -9.172 8.078 1 98.12 104 THR A N 1
ATOM 798 C CA . THR A 1 104 ? 10.289 -9.195 6.973 1 98.12 104 THR A CA 1
ATOM 799 C C . THR A 1 104 ? 9.852 -10.18 5.891 1 98.12 104 THR A C 1
ATOM 801 O O . THR A 1 104 ? 10.086 -9.945 4.703 1 98.12 104 THR A O 1
ATOM 804 N N . ALA A 1 105 ? 9.148 -11.25 6.293 1 97.94 105 ALA A N 1
ATOM 805 C CA . ALA A 1 105 ? 8.727 -12.273 5.34 1 97.94 105 ALA A CA 1
ATOM 806 C C . ALA A 1 105 ? 7.516 -11.805 4.535 1 97.94 105 ALA A C 1
ATOM 808 O O . ALA A 1 105 ? 7.168 -12.406 3.518 1 97.94 105 ALA A O 1
ATOM 809 N N . ASP A 1 106 ? 6.895 -10.695 4.938 1 98.5 106 ASP A N 1
ATOM 810 C CA . ASP A 1 106 ? 5.652 -10.242 4.316 1 98.5 106 ASP A CA 1
ATOM 811 C C . ASP A 1 106 ? 5.887 -8.992 3.469 1 98.5 106 ASP A C 1
ATOM 813 O O . ASP A 1 106 ? 4.934 -8.352 3.031 1 98.5 106 ASP A O 1
ATOM 817 N N . LEU A 1 107 ? 7.082 -8.703 3.271 1 98.69 107 LEU A N 1
ATOM 818 C CA . LEU A 1 107 ? 7.414 -7.547 2.445 1 98.69 107 LEU A CA 1
ATOM 819 C C . LEU A 1 107 ? 8.383 -7.934 1.334 1 98.69 107 LEU A C 1
ATOM 821 O O . LEU A 1 107 ? 9.555 -8.211 1.598 1 98.69 107 LEU A O 1
ATOM 825 N N . GLY A 1 108 ? 7.895 -7.898 0.159 1 98.75 108 GLY A N 1
ATOM 826 C CA . GLY A 1 108 ? 8.711 -8.172 -1.01 1 98.75 108 GLY A CA 1
ATOM 827 C C . GLY A 1 108 ? 9.516 -6.973 -1.471 1 98.75 108 GLY A C 1
ATOM 828 O O . GLY A 1 108 ? 9.062 -5.832 -1.358 1 98.75 108 GLY A O 1
ATOM 829 N N . TYR A 1 109 ? 10.656 -7.246 -1.951 1 98.44 109 TYR A N 1
ATOM 830 C CA . TYR A 1 109 ? 11.586 -6.238 -2.438 1 98.44 109 TYR A CA 1
ATOM 831 C C . TYR A 1 109 ? 12.672 -6.871 -3.299 1 98.44 109 TYR A C 1
ATOM 833 O O . TYR A 1 109 ? 13.234 -7.91 -2.936 1 98.44 109 TYR A O 1
ATOM 841 N N . ASP A 1 110 ? 12.906 -6.219 -4.473 1 98 110 ASP A N 1
ATOM 842 C CA . ASP A 1 110 ? 14.008 -6.613 -5.344 1 98 110 ASP A CA 1
ATOM 843 C C . ASP A 1 110 ? 13.977 -8.109 -5.625 1 98 110 ASP A C 1
ATOM 845 O O . ASP A 1 110 ? 14.984 -8.805 -5.457 1 98 110 ASP A O 1
ATOM 849 N N . ASN A 1 111 ? 12.852 -8.656 -5.977 1 98.06 111 ASN A N 1
ATOM 850 C CA . ASN A 1 111 ? 12.562 -10.008 -6.441 1 98.06 111 ASN A CA 1
ATOM 851 C C . ASN A 1 111 ? 12.742 -11.031 -5.332 1 98.06 111 ASN A C 1
ATOM 853 O O . ASN A 1 111 ? 13.023 -12.203 -5.602 1 98.06 111 ASN A O 1
ATOM 857 N N . THR A 1 112 ? 12.719 -10.633 -4.109 1 98.44 112 THR A N 1
ATOM 858 C CA . THR A 1 112 ? 12.688 -11.469 -2.914 1 98.44 112 THR A CA 1
ATOM 859 C C . THR A 1 112 ? 11.914 -10.781 -1.791 1 98.44 112 THR A C 1
ATOM 861 O O . THR A 1 112 ? 11.094 -9.898 -2.047 1 98.44 112 THR A O 1
ATOM 864 N N . THR A 1 113 ? 12.062 -11.281 -0.51 1 98.56 113 THR A N 1
ATOM 865 C CA . THR A 1 113 ? 11.508 -10.578 0.643 1 98.56 113 THR A CA 1
ATOM 866 C C . THR A 1 113 ? 12.625 -10.078 1.558 1 98.56 113 THR A C 1
ATOM 868 O O . THR A 1 113 ? 13.781 -10.469 1.402 1 98.56 113 THR A O 1
ATOM 871 N N . PHE A 1 114 ? 12.281 -9.25 2.449 1 98.38 114 PHE A N 1
ATOM 872 C CA . PHE A 1 114 ? 13.281 -8.734 3.375 1 98.38 114 PHE A CA 1
ATOM 873 C C . PHE A 1 114 ? 13.734 -9.82 4.344 1 98.38 114 PHE A C 1
ATOM 875 O O . PHE A 1 114 ? 14.766 -9.672 5.012 1 98.38 114 PHE A O 1
ATOM 882 N N . HIS A 1 115 ? 12.969 -10.867 4.441 1 97.19 115 HIS A N 1
ATOM 883 C CA . HIS A 1 115 ? 13.445 -11.992 5.23 1 97.19 115 HIS A CA 1
ATOM 884 C C . HIS A 1 115 ? 14.805 -12.484 4.738 1 97.19 115 HIS A C 1
ATOM 886 O O . HIS A 1 115 ? 15.68 -12.805 5.539 1 97.19 115 HIS A O 1
ATOM 892 N N . ASP A 1 116 ? 15.008 -12.492 3.469 1 96.06 116 ASP A N 1
ATOM 893 C CA . ASP A 1 116 ? 16.266 -12.914 2.854 1 96.06 116 ASP A CA 1
ATOM 894 C C . ASP A 1 116 ? 17.344 -11.852 3.029 1 96.06 116 ASP A C 1
ATOM 896 O O . ASP A 1 116 ? 18.531 -12.164 3.018 1 96.06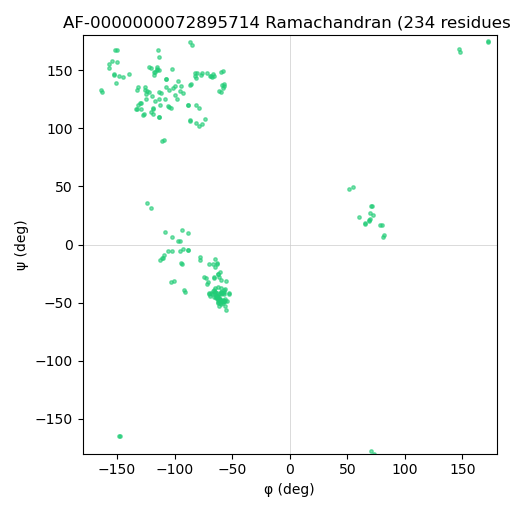 116 ASP A O 1
ATOM 900 N N . ILE A 1 117 ? 16.969 -10.648 3.129 1 93.12 117 ILE A N 1
ATOM 901 C CA . ILE A 1 117 ? 17.906 -9.523 3.098 1 93.12 117 ILE A CA 1
ATOM 902 C C . ILE A 1 117 ? 18.344 -9.188 4.52 1 93.12 117 ILE A C 1
ATOM 904 O O . ILE A 1 117 ? 19.531 -8.938 4.758 1 93.12 117 ILE A O 1
ATOM 908 N N . LEU A 1 118 ? 17.375 -9.234 5.422 1 90.56 118 LEU A N 1
ATOM 909 C CA . LEU A 1 118 ? 17.656 -8.797 6.785 1 90.56 118 LEU A CA 1
ATOM 910 C C . LEU A 1 118 ? 17.688 -9.977 7.742 1 90.56 118 LEU A C 1
ATOM 912 O O . LEU A 1 118 ? 18.203 -9.875 8.859 1 90.56 118 LEU A O 1
ATOM 916 N N . GLY A 1 119 ? 17.297 -11.141 7.32 1 84.56 119 GLY A N 1
ATOM 917 C CA . GLY A 1 119 ? 17.203 -12.297 8.203 1 84.56 119 GLY A CA 1
ATOM 918 C C . GLY A 1 119 ? 15.898 -12.352 8.977 1 84.56 119 GLY A C 1
ATOM 919 O O . GLY A 1 119 ? 15.219 -11.336 9.133 1 84.56 119 GLY A O 1
ATOM 920 N N . MET B 1 1 ? -9.312 -16.422 -3.266 1 89.12 1 MET B N 1
ATOM 921 C CA . MET B 1 1 ? -9.789 -15.047 -3.184 1 89.12 1 MET B CA 1
ATOM 922 C C . MET B 1 1 ? -8.625 -14.078 -2.957 1 89.12 1 MET B C 1
ATOM 924 O O . MET B 1 1 ? -8.344 -13.703 -1.82 1 89.12 1 MET B O 1
ATOM 928 N N . PRO B 1 2 ? -7.953 -13.953 -3.938 1 98.06 2 PRO B N 1
ATOM 929 C CA . PRO B 1 2 ? -6.848 -13 -3.803 1 98.06 2 PRO B CA 1
ATOM 930 C C . PRO B 1 2 ? -7.141 -11.656 -4.465 1 98.06 2 PRO B C 1
ATOM 932 O O . PRO B 1 2 ? -7.949 -11.586 -5.398 1 98.06 2 PRO B O 1
ATOM 935 N N . HIS B 1 3 ? -6.566 -10.594 -3.951 1 98.81 3 HIS B N 1
ATOM 936 C CA . HIS B 1 3 ? -6.578 -9.25 -4.523 1 98.81 3 HIS B CA 1
ATOM 937 C C . HIS B 1 3 ? -5.168 -8.672 -4.613 1 98.81 3 HIS B C 1
ATOM 939 O O . HIS B 1 3 ? -4.492 -8.523 -3.596 1 98.81 3 HIS B O 1
ATOM 945 N N . LEU B 1 4 ? -4.754 -8.422 -5.855 1 98.94 4 LEU B N 1
ATOM 946 C CA . LEU B 1 4 ? -3.508 -7.699 -6.078 1 98.94 4 LEU B CA 1
ATOM 947 C C . LEU B 1 4 ? -3.789 -6.25 -6.473 1 98.94 4 LEU B C 1
ATOM 949 O O . LEU B 1 4 ? -4.387 -5.992 -7.52 1 98.94 4 LEU B O 1
ATOM 953 N N . LYS B 1 5 ? -3.346 -5.398 -5.645 1 98.88 5 LYS B N 1
ATOM 954 C CA . LYS B 1 5 ? -3.443 -3.973 -5.941 1 98.88 5 LYS B CA 1
ATOM 955 C C . LYS B 1 5 ? -2.064 -3.363 -6.172 1 98.88 5 LYS B C 1
ATOM 957 O O . LYS B 1 5 ? -1.16 -3.529 -5.348 1 98.88 5 LYS B O 1
ATOM 962 N N . ILE B 1 6 ? -1.896 -2.621 -7.273 1 98.94 6 ILE B N 1
ATOM 963 C CA . ILE B 1 6 ? -0.643 -1.95 -7.598 1 98.94 6 ILE B CA 1
ATOM 964 C C . ILE B 1 6 ? -0.869 -0.441 -7.672 1 98.94 6 ILE B C 1
ATOM 966 O O . ILE B 1 6 ? -1.58 0.045 -8.555 1 98.94 6 ILE B O 1
ATOM 970 N N . THR B 1 7 ? -0.315 0.275 -6.766 1 98.88 7 THR B N 1
ATOM 971 C CA . THR B 1 7 ? -0.293 1.733 -6.758 1 98.88 7 THR B CA 1
ATOM 972 C C . THR B 1 7 ? 1.028 2.258 -7.312 1 98.88 7 THR B C 1
ATOM 974 O O . THR B 1 7 ? 2.102 1.853 -6.859 1 98.88 7 THR B O 1
ATOM 977 N N . THR B 1 8 ? 0.961 3.139 -8.336 1 98.88 8 THR B N 1
ATOM 978 C CA . THR B 1 8 ? 2.188 3.533 -9.023 1 98.88 8 THR B CA 1
ATOM 979 C C . THR B 1 8 ? 2.074 4.957 -9.562 1 98.88 8 THR B C 1
ATOM 981 O O . THR B 1 8 ? 0.969 5.477 -9.727 1 98.88 8 THR B O 1
ATOM 984 N N . ASN B 1 9 ? 3.215 5.559 -9.758 1 98.75 9 ASN B N 1
ATOM 985 C CA . ASN B 1 9 ? 3.23 6.871 -10.398 1 98.75 9 ASN B CA 1
ATOM 986 C C . ASN B 1 9 ? 3.297 6.75 -11.922 1 98.75 9 ASN B C 1
ATOM 988 O O . ASN B 1 9 ? 3.307 7.762 -12.625 1 98.75 9 ASN B O 1
ATOM 992 N N . VAL B 1 10 ? 3.426 5.547 -12.406 1 98.75 10 VAL B N 1
ATOM 993 C CA . VAL B 1 10 ? 3.373 5.332 -13.852 1 98.75 10 VAL B CA 1
ATOM 994 C C . VAL B 1 10 ? 2.059 5.875 -14.406 1 98.75 10 VAL B C 1
ATOM 996 O O . VAL B 1 10 ? 0.998 5.68 -13.812 1 98.75 10 VAL B O 1
ATOM 999 N N . SER B 1 11 ? 2.18 6.539 -15.562 1 98.62 11 SER B N 1
ATOM 1000 C CA . SER B 1 11 ? 0.991 7.152 -16.141 1 98.62 11 SER B CA 1
ATOM 1001 C C . SER B 1 11 ? 0.003 6.098 -16.625 1 98.62 11 SER B C 1
ATOM 1003 O O . SER B 1 11 ? 0.406 5.039 -17.109 1 98.62 11 SER B O 1
ATOM 1005 N N . LYS B 1 12 ? -1.264 6.406 -16.484 1 98.38 12 LYS B N 1
ATOM 1006 C CA . LYS B 1 12 ? -2.322 5.52 -16.953 1 98.38 12 LYS B CA 1
ATOM 1007 C C . LYS B 1 12 ? -2.117 5.152 -18.422 1 98.38 12 LYS B C 1
ATOM 1009 O O . LYS B 1 12 ? -2.316 4 -18.812 1 98.38 12 LYS B O 1
ATOM 1014 N N . SER B 1 13 ? -1.759 6.105 -19.219 1 98.44 13 SER B N 1
ATOM 1015 C CA . SER B 1 13 ? -1.592 5.91 -20.656 1 98.44 13 SER B CA 1
ATOM 1016 C C . SER B 1 13 ? -0.445 4.949 -20.953 1 98.44 13 SER B C 1
ATOM 1018 O O . SER B 1 13 ? -0.357 4.398 -22.062 1 98.44 13 SER B O 1
ATOM 1020 N N . SER B 1 14 ? 0.468 4.738 -20 1 98.38 14 SER B N 1
ATOM 1021 C CA . SER B 1 14 ? 1.63 3.879 -20.203 1 98.38 14 SER B CA 1
ATOM 1022 C C . SER B 1 14 ? 1.35 2.451 -19.75 1 98.38 14 SER B C 1
ATOM 1024 O O . SER B 1 14 ? 2.186 1.562 -19.922 1 98.38 14 SER B O 1
ATOM 1026 N N . VAL B 1 15 ? 0.219 2.168 -19.188 1 98.56 15 VAL B N 1
ATOM 1027 C CA . VAL B 1 15 ? -0.16 0.818 -18.781 1 98.56 15 VAL B CA 1
ATOM 1028 C C . VAL B 1 15 ? -0.679 0.045 -20 1 98.56 15 VAL B C 1
ATOM 1030 O O . VAL B 1 15 ? -1.681 0.43 -20.594 1 98.56 15 VAL B O 1
ATOM 1033 N N . PRO B 1 16 ? -0.033 -1.022 -20.312 1 98.69 16 PRO B N 1
ATOM 1034 C CA . PRO B 1 16 ? -0.503 -1.775 -21.484 1 98.69 16 PRO B CA 1
ATOM 1035 C C . PRO B 1 16 ? -1.944 -2.256 -21.328 1 98.69 16 PRO B C 1
ATOM 1037 O O . PRO B 1 16 ? -2.361 -2.635 -20.234 1 98.69 16 PRO B O 1
ATOM 1040 N N . SER B 1 17 ? -2.65 -2.342 -22.422 1 98 17 SER B N 1
ATOM 1041 C CA . SER B 1 17 ? -4.078 -2.648 -22.406 1 98 17 SER B CA 1
ATOM 1042 C C . SER B 1 17 ? -4.336 -4.062 -21.891 1 98 17 SER B C 1
ATOM 1044 O O . SER B 1 17 ? -5.395 -4.336 -21.328 1 98 17 SER B O 1
ATOM 1046 N N . ASN B 1 18 ? -3.41 -4.953 -22.094 1 98.19 18 ASN B N 1
ATOM 1047 C CA . ASN B 1 18 ? -3.615 -6.344 -21.703 1 98.19 18 ASN B CA 1
ATOM 1048 C C . ASN B 1 18 ? -3.021 -6.633 -20.328 1 98.19 18 ASN B C 1
ATOM 1050 O O . ASN B 1 18 ? -3.035 -7.773 -19.875 1 98.19 18 ASN B O 1
ATOM 1054 N N . PHE B 1 19 ? -2.496 -5.668 -19.688 1 98.81 19 PHE B N 1
ATOM 1055 C CA . PHE B 1 19 ? -1.753 -5.859 -18.438 1 98.81 19 PHE B CA 1
ATOM 1056 C C . PHE B 1 19 ? -2.639 -6.48 -17.375 1 98.81 19 PHE B C 1
ATOM 1058 O O . PHE B 1 19 ? -2.24 -7.441 -16.703 1 98.81 19 PHE B O 1
ATOM 1065 N N . LEU B 1 20 ? -3.828 -5.949 -17.172 1 98.75 20 LEU B N 1
ATOM 1066 C CA . LEU B 1 20 ? -4.707 -6.445 -16.125 1 98.75 20 LEU B CA 1
ATOM 1067 C C . LEU B 1 20 ? -5.102 -7.895 -16.375 1 98.75 20 LEU B C 1
ATOM 1069 O O . LEU B 1 20 ? -5.07 -8.727 -15.469 1 98.75 20 LEU B O 1
ATOM 1073 N N . LYS B 1 21 ? -5.449 -8.188 -17.594 1 98.69 21 LYS B N 1
ATOM 1074 C CA . LYS B 1 21 ? -5.836 -9.547 -17.969 1 98.69 21 LYS B CA 1
ATOM 1075 C C . LYS B 1 21 ? -4.684 -10.523 -17.75 1 98.69 21 LYS B C 1
ATOM 1077 O O . LYS B 1 21 ? -4.867 -11.594 -17.172 1 98.69 21 LYS B O 1
ATOM 1082 N N . GLU B 1 22 ? -3.521 -10.164 -18.172 1 98.81 22 GLU B N 1
ATOM 1083 C CA . GLU B 1 22 ? -2.344 -11.016 -18.016 1 98.81 22 GLU B CA 1
ATOM 1084 C C . GLU B 1 22 ? -1.985 -11.188 -16.547 1 98.81 22 GLU B C 1
ATOM 1086 O O . GLU B 1 22 ? -1.578 -12.273 -16.125 1 98.81 22 GLU B O 1
ATOM 1091 N N . THR B 1 23 ? -2.121 -10.156 -15.828 1 98.88 23 THR B N 1
ATOM 1092 C CA . THR B 1 23 ? -1.807 -10.203 -14.406 1 98.88 23 THR B CA 1
ATOM 1093 C C . THR B 1 23 ? -2.795 -11.102 -13.664 1 98.88 23 THR B C 1
ATOM 1095 O O . THR B 1 23 ? -2.408 -11.852 -12.766 1 98.88 23 THR B O 1
ATOM 1098 N N . SER B 1 24 ? -4.051 -10.992 -13.992 1 98.81 24 SER B N 1
ATOM 1099 C CA . SER B 1 24 ? -5.066 -11.852 -13.391 1 98.81 24 SER B CA 1
ATOM 1100 C C . SER B 1 24 ? -4.738 -13.32 -13.602 1 98.81 24 SER B C 1
ATOM 1102 O O . SER B 1 24 ? -4.785 -14.109 -12.656 1 98.81 24 SER B O 1
ATOM 1104 N N . ALA B 1 25 ? -4.395 -13.68 -14.789 1 98.81 25 ALA B N 1
ATOM 1105 C CA . ALA B 1 25 ? -4.016 -15.055 -15.086 1 98.81 25 ALA B CA 1
ATOM 1106 C C . ALA B 1 25 ? -2.768 -15.461 -14.312 1 98.81 25 ALA B C 1
ATOM 1108 O O . ALA B 1 25 ? -2.68 -16.578 -13.805 1 98.81 25 ALA B O 1
ATOM 1109 N N . LEU B 1 26 ? -1.82 -14.609 -14.234 1 98.88 26 LEU B N 1
ATOM 1110 C CA . LEU B 1 26 ? -0.559 -14.875 -13.547 1 98.88 26 LEU B CA 1
ATOM 1111 C C . LEU B 1 26 ? -0.791 -15.172 -12.07 1 98.88 26 LEU B C 1
ATOM 1113 O O . LEU B 1 26 ? -0.249 -16.141 -11.539 1 98.88 26 LEU B O 1
ATOM 1117 N N . ILE B 1 27 ? -1.636 -14.32 -11.391 1 98.75 27 ILE B N 1
ATOM 1118 C CA . ILE B 1 27 ? -1.787 -14.5 -9.945 1 98.75 27 ILE B CA 1
ATOM 1119 C C . ILE B 1 27 ? -2.59 -15.766 -9.672 1 98.75 27 ILE B C 1
ATOM 1121 O O . ILE B 1 27 ? -2.359 -16.453 -8.672 1 98.75 27 ILE B O 1
ATOM 1125 N N . SER B 1 28 ? -3.512 -16.062 -10.531 1 98.81 28 SER B N 1
ATOM 1126 C CA . SER B 1 28 ? -4.23 -17.328 -10.406 1 98.81 28 SER B CA 1
ATOM 1127 C C . SER B 1 28 ? -3.27 -18.516 -10.445 1 98.81 28 SER B C 1
ATOM 1129 O O . SER B 1 28 ? -3.307 -19.375 -9.562 1 98.81 28 SER B O 1
ATOM 1131 N N . LYS B 1 29 ? -2.438 -18.531 -11.414 1 98.75 29 LYS B N 1
ATOM 1132 C CA . LYS B 1 29 ? -1.458 -19.609 -11.562 1 98.75 29 LYS B CA 1
ATOM 1133 C C . LYS B 1 29 ? -0.481 -19.625 -10.391 1 98.75 29 LYS B C 1
ATOM 1135 O O . LYS B 1 29 ? -0.187 -20.688 -9.836 1 98.75 29 LYS B O 1
ATOM 1140 N N . MET B 1 30 ? 0.022 -18.531 -10.031 1 98.44 30 MET B N 1
ATOM 1141 C CA . MET B 1 30 ? 1.002 -18.359 -8.969 1 98.44 30 MET B CA 1
ATOM 1142 C C . MET B 1 30 ? 0.467 -18.891 -7.641 1 98.44 30 MET B C 1
ATOM 1144 O O . MET B 1 30 ? 1.182 -19.578 -6.906 1 98.44 30 MET B O 1
ATOM 1148 N N . LEU B 1 31 ? -0.806 -18.641 -7.328 1 98.5 31 LEU B N 1
ATOM 1149 C CA . LEU B 1 31 ? -1.402 -18.984 -6.039 1 98.5 31 LEU B CA 1
ATOM 1150 C C . LEU B 1 31 ? -2.084 -20.344 -6.094 1 98.5 31 LEU B C 1
ATOM 1152 O O . LEU B 1 31 ? -2.414 -20.922 -5.055 1 98.5 31 LEU B O 1
ATOM 1156 N N . GLY B 1 32 ? -2.34 -20.812 -7.344 1 98.38 32 GLY B N 1
ATOM 1157 C CA . GLY B 1 32 ? -3.104 -22.047 -7.5 1 98.38 32 GLY B CA 1
ATOM 1158 C C . GLY B 1 32 ? -4.574 -21.891 -7.16 1 98.38 32 GLY B C 1
ATOM 1159 O O . GLY B 1 32 ? -5.172 -22.766 -6.547 1 98.38 32 GLY B O 1
ATOM 1160 N N . LYS B 1 33 ? -5.133 -20.812 -7.395 1 97.88 33 LYS B N 1
ATOM 1161 C CA . LYS B 1 33 ? -6.543 -20.531 -7.129 1 97.88 33 LYS B CA 1
ATOM 1162 C C . LYS B 1 33 ? -7.301 -20.266 -8.43 1 97.88 33 LYS B C 1
ATOM 1164 O O . LYS B 1 33 ? -6.727 -19.797 -9.406 1 97.88 33 LYS B O 1
ATOM 1169 N N . PRO B 1 34 ? -8.625 -20.594 -8.438 1 97.94 34 PRO B N 1
ATOM 1170 C CA . PRO B 1 34 ? -9.398 -20.281 -9.648 1 97.94 34 PRO B CA 1
ATOM 1171 C C . PRO B 1 34 ? -9.359 -18.797 -10.008 1 97.94 34 PRO B C 1
ATOM 1173 O O . PRO B 1 34 ? -9.531 -17.953 -9.141 1 97.94 34 PRO B O 1
ATOM 1176 N N . GLU B 1 35 ? -9.148 -18.5 -11.305 1 98.44 35 GLU B N 1
ATOM 1177 C CA . GLU B 1 35 ? -9.047 -17.125 -11.766 1 98.44 35 GLU B CA 1
ATOM 1178 C C . GLU B 1 35 ? -10.352 -16.359 -11.516 1 98.44 35 GLU B C 1
ATOM 1180 O O . GLU B 1 35 ? -10.336 -15.141 -11.352 1 98.44 35 GLU B O 1
ATOM 1185 N N . SER B 1 36 ? -11.414 -17.078 -11.445 1 98.06 36 SER B N 1
ATOM 1186 C CA . SER B 1 36 ? -12.727 -16.469 -11.258 1 98.06 36 SER B CA 1
ATOM 1187 C C . SER B 1 36 ? -12.812 -15.75 -9.914 1 98.06 36 SER B C 1
ATOM 1189 O O . SER B 1 36 ? -13.711 -14.945 -9.695 1 98.06 36 SER B O 1
ATOM 1191 N N . TYR B 1 37 ? -11.906 -15.984 -8.945 1 97.56 37 TYR B N 1
ATOM 1192 C CA . TYR B 1 37 ? -11.898 -15.328 -7.641 1 97.56 37 TYR B CA 1
ATOM 1193 C C . TYR B 1 37 ? -10.836 -14.234 -7.586 1 97.56 37 TYR B C 1
ATOM 1195 O O . TYR B 1 37 ? -10.75 -13.5 -6.602 1 97.56 37 TYR B O 1
ATOM 1203 N N . 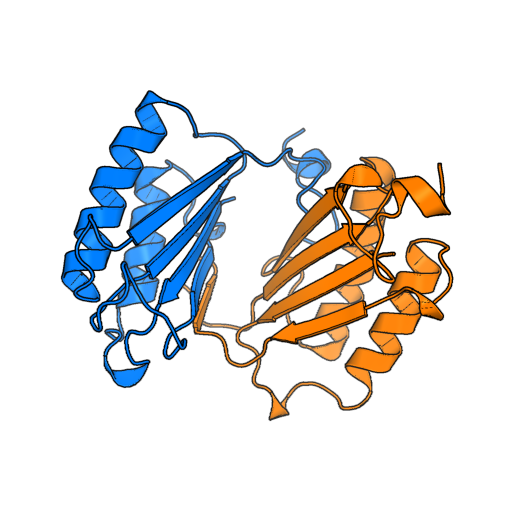CYS B 1 38 ? -10.039 -14.102 -8.602 1 98.62 38 CYS B N 1
ATOM 1204 C CA . CYS B 1 38 ? -8.891 -13.195 -8.562 1 98.62 38 CYS B CA 1
ATOM 1205 C C . CYS B 1 38 ? -9.297 -11.781 -8.969 1 98.62 38 CYS B C 1
ATOM 1207 O O . CYS B 1 38 ? -10.039 -11.602 -9.93 1 98.62 38 CYS B O 1
ATOM 1209 N N . VAL B 1 39 ? -8.805 -10.82 -8.25 1 98.75 39 VAL B N 1
ATOM 1210 C CA . VAL B 1 39 ? -9.055 -9.406 -8.531 1 98.75 39 VAL B CA 1
ATOM 1211 C C . VAL B 1 39 ? -7.727 -8.664 -8.664 1 98.75 39 VAL B C 1
ATOM 1213 O O . VAL B 1 39 ? -6.812 -8.867 -7.863 1 98.75 39 VAL B O 1
ATOM 1216 N N . VAL B 1 40 ? -7.621 -7.859 -9.711 1 98.88 40 VAL B N 1
ATOM 1217 C CA . VAL B 1 40 ? -6.445 -7.02 -9.922 1 98.88 40 VAL B CA 1
ATOM 1218 C C . VAL B 1 40 ? -6.871 -5.555 -10.016 1 98.88 40 VAL B C 1
ATOM 1220 O O . VAL B 1 40 ? -7.84 -5.227 -10.711 1 98.88 40 VAL B O 1
ATOM 1223 N N . THR B 1 41 ? -6.215 -4.688 -9.297 1 98.81 41 THR B N 1
ATOM 1224 C CA . THR B 1 41 ? -6.41 -3.246 -9.359 1 98.81 41 THR B CA 1
ATOM 1225 C C . THR B 1 41 ? -5.094 -2.531 -9.656 1 98.81 41 THR B C 1
ATOM 1227 O O . THR B 1 41 ? -4.074 -2.818 -9.023 1 98.81 41 THR B O 1
ATOM 1230 N N . VAL B 1 42 ? -5.074 -1.72 -10.68 1 98.75 42 VAL B N 1
ATOM 1231 C CA . VAL B 1 42 ? -3.967 -0.798 -10.898 1 98.75 42 VAL B CA 1
ATOM 1232 C C . VAL B 1 42 ? -4.418 0.632 -10.617 1 98.75 42 VAL B C 1
ATOM 1234 O O . VAL B 1 42 ? -5.461 1.069 -11.102 1 98.75 42 VAL B O 1
ATOM 1237 N N . VAL B 1 43 ? -3.723 1.312 -9.758 1 98.56 43 VAL B N 1
ATOM 1238 C CA . VAL B 1 43 ? -3.945 2.715 -9.43 1 98.56 43 VAL B CA 1
ATOM 1239 C C . VAL B 1 43 ? -2.791 3.562 -9.961 1 98.56 43 VAL B C 1
ATOM 1241 O O . VAL B 1 43 ? -1.813 3.807 -9.25 1 98.56 43 VAL B O 1
ATOM 1244 N N . PRO B 1 44 ? -2.898 4.047 -11.227 1 98.62 44 PRO B N 1
ATOM 1245 C CA . PRO B 1 44 ? -1.817 4.805 -11.867 1 98.62 44 PRO B CA 1
ATOM 1246 C C . PRO B 1 44 ? -1.849 6.289 -11.508 1 98.62 44 PRO B C 1
ATOM 1248 O O . PRO B 1 44 ? -2.734 6.734 -10.773 1 98.62 44 PRO B O 1
ATOM 1251 N N . ASP B 1 45 ? -0.862 7.051 -11.867 1 98.31 45 ASP B N 1
ATOM 1252 C CA . ASP B 1 45 ? -0.79 8.508 -11.82 1 98.31 45 ASP B CA 1
ATOM 1253 C C . ASP B 1 45 ? -0.719 9.008 -10.383 1 98.31 45 ASP B C 1
ATOM 1255 O O . ASP B 1 45 ? -1.162 10.117 -10.078 1 98.31 45 ASP B O 1
ATOM 1259 N N . GLN B 1 46 ? -0.214 8.211 -9.516 1 98.06 46 GLN B N 1
ATOM 1260 C CA . GLN B 1 46 ? -0.139 8.641 -8.125 1 98.06 46 GLN B CA 1
ATOM 1261 C C . GLN B 1 46 ? 1.088 9.516 -7.883 1 98.06 46 GLN B C 1
ATOM 1263 O O . GLN B 1 46 ? 2.117 9.344 -8.539 1 98.06 46 GLN B O 1
ATOM 1268 N N . MET B 1 47 ? 0.921 10.477 -6.949 1 98.38 47 MET B N 1
ATOM 1269 C CA . MET B 1 47 ? 2.076 11.219 -6.453 1 98.38 47 MET B CA 1
ATOM 1270 C C . MET B 1 47 ? 2.918 10.352 -5.52 1 98.38 47 MET B C 1
ATOM 1272 O O . MET B 1 47 ? 2.531 10.109 -4.379 1 98.38 47 MET B O 1
ATOM 1276 N N . MET B 1 48 ? 4.07 9.969 -6.043 1 98.19 48 MET B N 1
ATOM 1277 C CA . MET B 1 48 ? 4.918 9.047 -5.285 1 98.19 48 MET B CA 1
ATOM 1278 C C . MET B 1 48 ? 6.395 9.359 -5.512 1 98.19 48 MET B C 1
ATOM 1280 O O . MET B 1 48 ? 6.785 9.766 -6.605 1 98.19 48 MET B O 1
ATOM 1284 N N . LEU B 1 49 ? 7.117 9.188 -4.473 1 97.81 49 LEU B N 1
ATOM 1285 C CA . LEU B 1 49 ? 8.57 9.297 -4.52 1 97.81 49 LEU B CA 1
ATOM 1286 C C . LEU B 1 49 ? 9.227 8.117 -3.807 1 97.81 49 LEU B C 1
ATOM 1288 O O . LEU B 1 49 ? 8.773 7.707 -2.732 1 97.81 49 LEU B O 1
ATOM 1292 N N . TRP B 1 50 ? 10.195 7.559 -4.469 1 98.31 50 TRP B N 1
ATOM 1293 C CA . TRP B 1 50 ? 11.07 6.551 -3.869 1 98.31 50 TRP B CA 1
ATOM 1294 C C . TRP B 1 50 ? 12.445 7.129 -3.572 1 98.31 50 TRP B C 1
ATOM 1296 O O . TRP B 1 50 ? 13.141 7.598 -4.48 1 98.31 50 TRP B O 1
ATOM 1306 N N . GLY B 1 51 ? 12.789 7.102 -2.248 1 96.88 51 GLY B N 1
ATOM 1307 C CA . GLY B 1 51 ? 14.125 7.543 -1.882 1 96.88 51 GLY B CA 1
ATOM 1308 C C . GLY B 1 51 ? 14.359 9.016 -2.154 1 96.88 51 GLY B C 1
ATOM 1309 O O . GLY B 1 51 ? 15.492 9.43 -2.422 1 96.88 51 GLY B O 1
ATOM 1310 N N . GLY B 1 52 ? 13.312 9.672 -2.307 1 95.5 52 GLY B N 1
ATOM 1311 C CA . GLY B 1 52 ? 13.445 11.102 -2.568 1 95.5 52 GLY B CA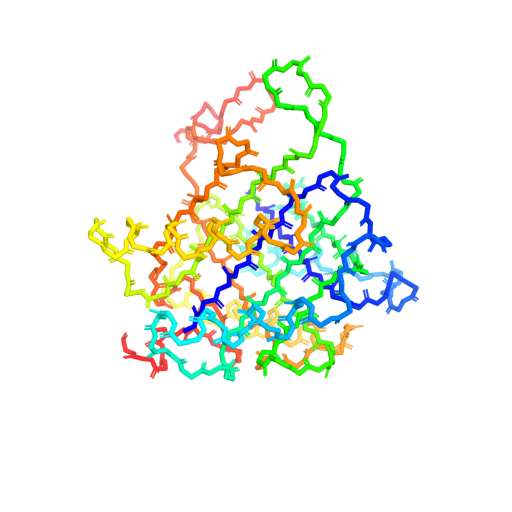 1
ATOM 1312 C C . GLY B 1 52 ? 13.734 11.414 -4.023 1 95.5 52 GLY B C 1
ATOM 1313 O O . GLY B 1 52 ? 14.023 12.562 -4.371 1 95.5 52 GLY B O 1
ATOM 1314 N N . GLU B 1 53 ? 13.648 10.422 -4.777 1 93.5 53 GLU B N 1
ATOM 1315 C CA . GLU B 1 53 ? 14.008 10.609 -6.18 1 93.5 53 GLU B CA 1
ATOM 1316 C C . GLU B 1 53 ? 12.82 10.336 -7.098 1 93.5 53 GLU B C 1
ATOM 1318 O O . GLU B 1 53 ? 12.023 9.43 -6.836 1 93.5 53 GLU B O 1
ATOM 1323 N N . GLU B 1 54 ? 12.93 11.141 -8.219 1 91.38 54 GLU B N 1
ATOM 1324 C CA . GLU B 1 54 ? 11.867 10.953 -9.203 1 91.38 54 GLU B CA 1
ATOM 1325 C C . GLU B 1 54 ? 12.133 9.727 -10.07 1 91.38 54 GLU B C 1
ATOM 1327 O O . GLU B 1 54 ? 13.281 9.367 -10.312 1 91.38 54 GLU B O 1
ATOM 1332 N N . GLY B 1 55 ? 11.188 9.016 -10.531 1 96.69 55 GLY B N 1
ATOM 1333 C CA . GLY B 1 55 ? 11.234 7.824 -11.359 1 96.69 55 GLY B CA 1
ATOM 1334 C C . GLY B 1 55 ? 10.094 6.863 -11.086 1 96.69 55 GLY B C 1
ATOM 1335 O O . GLY B 1 55 ? 9.359 7.027 -10.109 1 96.69 55 GLY B O 1
ATOM 1336 N N . PRO B 1 56 ? 9.914 5.898 -12.023 1 98.62 56 PRO B N 1
ATOM 1337 C CA . PRO B 1 56 ? 8.844 4.926 -11.805 1 98.62 56 PRO B CA 1
ATOM 1338 C C . PRO B 1 56 ? 9.016 4.141 -10.508 1 98.62 56 PRO B C 1
ATOM 1340 O O . PRO B 1 56 ? 10.125 3.688 -10.195 1 98.62 56 PRO B O 1
ATOM 1343 N N . CYS B 1 57 ? 8.016 4.047 -9.75 1 98.81 57 CYS B N 1
ATOM 1344 C CA . CYS B 1 57 ? 8.008 3.254 -8.531 1 98.81 57 CYS B CA 1
ATOM 1345 C C . CYS B 1 57 ? 6.602 2.754 -8.219 1 98.81 57 CYS B C 1
ATOM 1347 O O . CYS B 1 57 ? 5.637 3.146 -8.875 1 98.81 57 CYS B O 1
ATOM 1349 N N . ALA B 1 58 ? 6.504 1.798 -7.262 1 98.81 58 ALA B N 1
ATOM 1350 C CA . ALA B 1 58 ? 5.195 1.213 -6.977 1 98.81 58 ALA B CA 1
ATOM 1351 C C . ALA B 1 58 ? 5.156 0.616 -5.574 1 98.81 58 ALA B C 1
ATOM 1353 O O . ALA B 1 58 ? 6.199 0.269 -5.012 1 98.81 58 ALA B O 1
ATOM 1354 N N . ILE B 1 59 ? 3.979 0.596 -5.031 1 98.88 59 ILE B N 1
ATOM 1355 C CA . ILE B 1 59 ? 3.619 -0.224 -3.879 1 98.88 59 ILE B CA 1
ATOM 1356 C C . ILE B 1 59 ? 2.531 -1.22 -4.273 1 98.88 59 ILE B C 1
ATOM 1358 O O . ILE B 1 59 ? 1.485 -0.83 -4.797 1 98.88 59 ILE B O 1
ATOM 1362 N N . ALA B 1 60 ? 2.854 -2.461 -4.039 1 98.88 60 ALA B N 1
ATOM 1363 C CA . ALA B 1 60 ? 1.85 -3.486 -4.305 1 98.88 60 ALA B CA 1
ATOM 1364 C C . ALA B 1 60 ? 1.389 -4.152 -3.012 1 98.88 60 ALA B C 1
ATOM 1366 O O . ALA B 1 60 ? 2.146 -4.23 -2.043 1 98.88 60 ALA B O 1
ATOM 1367 N N . HIS B 1 61 ? 0.159 -4.578 -3.059 1 98.75 61 HIS B N 1
ATOM 1368 C CA . HIS B 1 61 ? -0.453 -5.324 -1.963 1 98.75 61 HIS B CA 1
ATOM 1369 C C . HIS B 1 61 ? -1.126 -6.594 -2.469 1 98.75 61 HIS B C 1
ATOM 1371 O O . HIS B 1 61 ? -2.012 -6.535 -3.324 1 98.75 61 HIS B O 1
ATOM 1377 N N . LEU B 1 62 ? -0.723 -7.719 -1.96 1 98.88 62 LEU B N 1
ATOM 1378 C CA . LEU B 1 62 ? -1.376 -8.984 -2.279 1 98.88 62 LEU B CA 1
ATOM 1379 C C . LEU B 1 62 ? -2.057 -9.57 -1.048 1 98.88 62 LEU B C 1
ATOM 1381 O O . LEU B 1 62 ? -1.386 -10.023 -0.118 1 98.88 62 LEU B O 1
ATOM 1385 N N . MET B 1 63 ? -3.336 -9.57 -1.017 1 98.75 63 MET B N 1
ATOM 1386 C CA . MET B 1 63 ? -4.156 -10.188 0.021 1 98.75 63 MET B CA 1
ATOM 1387 C C . MET B 1 63 ? -4.715 -11.523 -0.453 1 98.75 63 MET B C 1
ATOM 1389 O O . MET B 1 63 ? -5.207 -11.633 -1.578 1 98.75 63 MET B O 1
ATOM 1393 N N . SER B 1 64 ? -4.648 -12.484 0.346 1 98.5 64 SER B N 1
ATOM 1394 C CA . SER B 1 64 ? -5.137 -13.82 0.015 1 98.5 64 SER B CA 1
ATOM 1395 C C . SER B 1 64 ? -5.559 -14.578 1.267 1 98.5 64 SER B C 1
ATOM 1397 O O . SER B 1 64 ? -5.004 -14.367 2.346 1 98.5 64 SER B O 1
ATOM 1399 N N . ILE B 1 65 ? -6.566 -15.398 1.177 1 98 65 ILE B N 1
ATOM 1400 C CA . ILE B 1 65 ? -6.84 -16.406 2.199 1 98 65 ILE B CA 1
ATOM 1401 C C . ILE B 1 65 ? -5.914 -17.594 2.006 1 98 65 ILE B C 1
ATOM 1403 O O . ILE B 1 65 ? -6.121 -18.406 1.102 1 98 65 ILE B O 1
ATOM 1407 N N . GLY B 1 66 ? -4.949 -17.688 2.742 1 97.38 66 GLY B N 1
ATOM 1408 C CA . GLY B 1 66 ? -3.977 -18.766 2.633 1 97.38 66 GLY B CA 1
ATOM 1409 C C . GLY B 1 66 ? -3.072 -18.625 1.422 1 97.38 66 GLY B C 1
ATOM 1410 O O . GLY B 1 66 ? -3.078 -17.594 0.748 1 97.38 66 GLY B O 1
ATOM 1411 N N . LYS B 1 67 ? -2.164 -19.594 1.281 1 97.75 67 LYS B N 1
ATOM 1412 C CA . LYS B 1 67 ? -1.203 -19.734 0.19 1 97.75 67 LYS B CA 1
ATOM 1413 C C . LYS B 1 67 ? -0.096 -18.688 0.303 1 97.75 67 LYS B C 1
ATOM 1415 O O . LYS B 1 67 ? 0.488 -18.281 -0.705 1 97.75 67 LYS B O 1
ATOM 1420 N N . LEU B 1 68 ? 0.139 -18.234 1.443 1 98.38 68 LEU B N 1
ATOM 1421 C CA . LEU B 1 68 ? 1.24 -17.328 1.723 1 98.38 68 LEU B CA 1
ATOM 1422 C C . LEU B 1 68 ? 2.166 -17.891 2.791 1 98.38 68 LEU B C 1
ATOM 1424 O O . LEU B 1 68 ? 1.741 -18.719 3.613 1 98.38 68 LEU B O 1
ATOM 1428 N N . GLY B 1 69 ? 3.373 -17.5 2.727 1 97.62 69 GLY B N 1
ATOM 1429 C CA . GLY B 1 69 ? 4.406 -17.984 3.637 1 97.62 69 GLY B CA 1
ATOM 1430 C C . GLY B 1 69 ? 5.797 -17.531 3.25 1 97.62 69 GLY B C 1
ATOM 1431 O O . GLY B 1 69 ? 5.98 -16.891 2.211 1 97.62 69 GLY B O 1
ATOM 1432 N N . VAL B 1 70 ? 6.781 -17.844 4.062 1 97.69 70 VAL B N 1
ATOM 1433 C CA . VAL B 1 70 ? 8.148 -17.359 3.879 1 97.69 70 VAL B CA 1
ATOM 1434 C C . VAL B 1 70 ? 8.656 -17.75 2.494 1 97.69 70 VAL B C 1
ATOM 1436 O O . VAL B 1 70 ? 9.094 -16.906 1.718 1 97.69 70 VAL B O 1
ATOM 1439 N N . LYS B 1 71 ? 8.562 -18.969 2.217 1 97.81 71 LYS B N 1
ATOM 1440 C CA . LYS B 1 71 ? 9.055 -19.453 0.932 1 97.81 71 LYS B CA 1
ATOM 1441 C C . LYS B 1 71 ? 8.18 -18.953 -0.217 1 97.81 71 LYS B C 1
ATOM 1443 O O . LYS B 1 71 ? 8.695 -18.531 -1.252 1 97.81 71 LYS B O 1
ATOM 1448 N N . GLU B 1 72 ? 6.898 -19 -0.082 1 98.5 72 GLU B N 1
ATOM 1449 C CA . GLU B 1 72 ? 5.961 -18.594 -1.121 1 98.5 72 GLU B CA 1
ATOM 1450 C C . GLU B 1 72 ? 6.148 -17.125 -1.484 1 98.5 72 GLU B C 1
ATOM 1452 O O . GLU B 1 72 ? 6.25 -16.781 -2.664 1 98.5 72 GLU B O 1
ATOM 1457 N N . ASN B 1 73 ? 6.219 -16.312 -0.445 1 98.69 73 ASN B N 1
ATOM 1458 C CA . ASN B 1 73 ? 6.316 -14.875 -0.675 1 98.69 73 ASN B CA 1
ATOM 1459 C C . ASN B 1 73 ? 7.59 -14.516 -1.434 1 98.69 73 ASN B C 1
ATOM 1461 O O . ASN B 1 73 ? 7.594 -13.586 -2.242 1 98.69 73 ASN B O 1
ATOM 1465 N N . LYS B 1 74 ? 8.648 -15.211 -1.133 1 98.5 74 LYS B N 1
ATOM 1466 C CA . LYS B 1 74 ? 9.891 -14.984 -1.862 1 98.5 74 LYS B CA 1
ATOM 1467 C C . LYS B 1 74 ? 9.719 -15.258 -3.352 1 98.5 74 LYS B C 1
ATOM 1469 O O . LYS B 1 74 ? 10.094 -14.438 -4.191 1 98.5 74 LYS B O 1
ATOM 1474 N N . ASN B 1 75 ? 9.141 -16.359 -3.576 1 98.69 75 ASN B N 1
ATOM 1475 C CA . ASN B 1 75 ? 8.898 -16.734 -4.965 1 98.69 75 ASN B CA 1
ATOM 1476 C C . ASN B 1 75 ? 7.938 -15.766 -5.648 1 98.69 75 ASN B C 1
ATOM 1478 O O . ASN B 1 75 ? 8.172 -15.359 -6.789 1 98.69 75 ASN B O 1
ATOM 1482 N N . TYR B 1 76 ? 6.871 -15.438 -4.965 1 98.88 76 TYR B N 1
ATOM 1483 C CA . TYR B 1 76 ? 5.895 -14.508 -5.52 1 98.88 76 TYR B CA 1
ATOM 1484 C C . TYR B 1 76 ? 6.539 -13.156 -5.832 1 98.88 76 TYR B C 1
ATOM 1486 O O . TYR B 1 76 ? 6.219 -12.531 -6.84 1 98.88 76 TYR B O 1
ATOM 1494 N N . SER B 1 77 ? 7.379 -12.742 -4.949 1 98.88 77 SER B N 1
ATOM 1495 C CA . SER B 1 77 ? 8.062 -11.469 -5.156 1 98.88 77 SER B CA 1
ATOM 1496 C C . SER B 1 77 ? 8.883 -11.484 -6.441 1 98.88 77 SER B C 1
ATOM 1498 O O . SER B 1 77 ? 8.938 -10.484 -7.164 1 98.88 77 SER B O 1
ATOM 1500 N N . LYS B 1 78 ? 9.523 -12.57 -6.656 1 98.81 78 LYS B N 1
ATOM 1501 C CA . LYS B 1 78 ? 10.273 -12.703 -7.902 1 98.81 78 LYS B CA 1
ATOM 1502 C C . LYS B 1 78 ? 9.352 -12.641 -9.109 1 98.81 78 LYS B C 1
ATOM 1504 O O . LYS B 1 78 ? 9.586 -11.859 -10.039 1 98.81 78 LYS B O 1
ATOM 1509 N N . ILE B 1 79 ? 8.32 -13.391 -9.102 1 98.88 79 ILE B N 1
ATOM 1510 C CA . ILE B 1 79 ? 7.387 -13.492 -10.219 1 98.88 79 ILE B CA 1
ATOM 1511 C C . ILE B 1 79 ? 6.754 -12.125 -10.484 1 98.88 79 ILE B C 1
ATOM 1513 O O . ILE B 1 79 ? 6.77 -11.633 -11.617 1 98.88 79 ILE B O 1
ATOM 1517 N N . LEU B 1 80 ? 6.203 -11.547 -9.484 1 98.88 80 LEU B N 1
ATOM 1518 C CA . LEU B 1 80 ? 5.512 -10.273 -9.625 1 98.88 80 LEU B CA 1
ATOM 1519 C C . LEU B 1 80 ? 6.492 -9.156 -9.977 1 98.88 80 LEU B C 1
ATOM 1521 O O . LEU B 1 80 ? 6.176 -8.281 -10.773 1 98.88 80 LEU B O 1
ATOM 1525 N N . GLY B 1 81 ? 7.66 -9.211 -9.328 1 98.75 81 GLY B N 1
ATOM 1526 C CA . GLY B 1 81 ? 8.672 -8.219 -9.656 1 98.75 81 GLY B CA 1
ATOM 1527 C C . GLY B 1 81 ? 9.031 -8.195 -11.125 1 98.75 81 GLY B C 1
ATOM 1528 O O . GLY B 1 81 ? 9.055 -7.129 -11.75 1 98.75 81 GLY B O 1
ATOM 1529 N N . GLU B 1 82 ? 9.281 -9.289 -11.656 1 98.81 82 GLU B N 1
ATOM 1530 C CA . GLU B 1 82 ? 9.633 -9.406 -13.062 1 98.81 82 GLU B CA 1
ATOM 1531 C C . GLU B 1 82 ? 8.469 -8.984 -13.961 1 98.81 82 GLU B C 1
ATOM 1533 O O . GLU B 1 82 ? 8.672 -8.305 -14.969 1 98.81 82 GLU B O 1
ATOM 1538 N N . HIS B 1 83 ? 7.305 -9.398 -13.617 1 98.88 83 HIS B N 1
ATOM 1539 C CA . HIS B 1 83 ? 6.109 -9.094 -14.398 1 98.88 83 HIS B CA 1
ATOM 1540 C C . HIS B 1 83 ? 5.859 -7.586 -14.453 1 98.88 83 HIS B C 1
ATOM 1542 O O . HIS B 1 83 ? 5.609 -7.035 -15.523 1 98.88 83 HIS B O 1
ATOM 1548 N N . ILE B 1 84 ? 5.941 -6.941 -13.336 1 98.81 84 ILE B N 1
ATOM 1549 C CA . ILE B 1 84 ? 5.66 -5.512 -13.234 1 98.81 84 ILE B CA 1
ATOM 1550 C C . ILE B 1 84 ? 6.77 -4.719 -13.922 1 98.81 84 ILE B C 1
ATOM 1552 O O . ILE B 1 84 ? 6.496 -3.74 -14.625 1 98.81 84 ILE B O 1
ATOM 1556 N N . GLU B 1 85 ? 7.984 -5.129 -13.719 1 98.81 85 GLU B N 1
ATOM 1557 C CA . GLU B 1 85 ? 9.086 -4.473 -14.422 1 98.81 85 GLU B CA 1
ATOM 1558 C C . GLU B 1 85 ? 8.891 -4.543 -15.93 1 98.81 85 GLU B C 1
ATOM 1560 O O . GLU B 1 85 ? 9.023 -3.533 -16.625 1 98.81 85 GLU B O 1
ATOM 1565 N N . LYS B 1 86 ? 8.602 -5.691 -16.406 1 98.62 86 LYS B N 1
ATOM 1566 C CA . LYS B 1 86 ? 8.445 -5.926 -17.828 1 98.62 86 LYS B CA 1
ATOM 1567 C C . LYS B 1 86 ? 7.375 -5.012 -18.422 1 98.62 86 LYS B C 1
ATOM 1569 O O . LYS B 1 86 ? 7.559 -4.449 -19.5 1 98.62 86 LYS B O 1
ATOM 1574 N N . HIS B 1 87 ? 6.332 -4.801 -17.734 1 98.69 87 HIS B N 1
ATOM 1575 C CA . HIS B 1 87 ? 5.172 -4.176 -18.359 1 98.69 87 HIS B CA 1
ATOM 1576 C C . HIS B 1 87 ? 5.062 -2.707 -17.969 1 98.69 87 HIS B C 1
ATOM 1578 O O . HIS B 1 87 ? 4.578 -1.887 -18.75 1 98.69 87 HIS B O 1
ATOM 1584 N N . LEU B 1 88 ? 5.504 -2.4 -16.734 1 98.69 88 LEU B N 1
ATOM 1585 C CA . LEU B 1 88 ? 5.289 -1.043 -16.25 1 98.69 88 LEU B CA 1
ATOM 1586 C C . LEU B 1 88 ? 6.613 -0.29 -16.141 1 98.69 88 LEU B C 1
ATOM 1588 O O . LEU B 1 88 ? 6.629 0.903 -15.836 1 98.69 88 LEU B O 1
ATOM 1592 N N . GLY B 1 89 ? 7.703 -1.005 -16.25 1 98.62 89 GLY B N 1
ATOM 1593 C CA . GLY B 1 89 ? 9.008 -0.357 -16.219 1 98.62 89 GLY B CA 1
ATOM 1594 C C . GLY B 1 89 ? 9.453 0 -14.812 1 98.62 89 GLY B C 1
ATOM 1595 O O . GLY B 1 89 ? 10.328 0.848 -14.633 1 98.62 89 GLY B O 1
ATOM 1596 N N . VAL B 1 90 ? 8.867 -0.559 -13.859 1 98.75 90 VAL B N 1
ATOM 1597 C CA . VAL B 1 90 ? 9.266 -0.333 -12.477 1 98.75 90 VAL B CA 1
ATOM 1598 C C . VAL B 1 90 ? 10.352 -1.336 -12.078 1 98.75 90 VAL B C 1
ATOM 1600 O O . VAL B 1 90 ? 10.125 -2.549 -12.125 1 98.75 90 VAL B O 1
ATOM 1603 N N . ALA B 1 91 ? 11.477 -0.803 -11.703 1 98.56 91 ALA B N 1
ATOM 1604 C CA . ALA B 1 91 ? 12.555 -1.689 -11.273 1 98.56 91 ALA B CA 1
ATOM 1605 C C . ALA B 1 91 ? 12.188 -2.418 -9.984 1 98.56 91 ALA B C 1
ATOM 1607 O O . ALA B 1 91 ? 11.562 -1.84 -9.094 1 98.56 91 ALA B O 1
ATOM 1608 N N . PRO B 1 92 ? 12.648 -3.68 -9.852 1 97.94 92 PRO B N 1
ATOM 1609 C CA . PRO B 1 92 ? 12.305 -4.453 -8.656 1 97.94 92 PRO B CA 1
ATOM 1610 C C . PRO B 1 92 ? 12.812 -3.816 -7.371 1 97.94 92 PRO B C 1
ATOM 1612 O O . PRO B 1 92 ? 12.281 -4.078 -6.289 1 97.94 92 PRO B O 1
ATOM 1615 N N . ASN B 1 93 ? 13.836 -2.994 -7.43 1 97.69 93 ASN B N 1
ATOM 1616 C CA . ASN B 1 93 ? 14.344 -2.326 -6.234 1 97.69 93 ASN B CA 1
ATOM 1617 C C . ASN B 1 93 ? 13.711 -0.948 -6.055 1 97.69 93 ASN B C 1
ATOM 1619 O O . ASN B 1 93 ? 14.211 -0.128 -5.281 1 97.69 93 ASN B O 1
ATOM 1623 N N . HIS B 1 94 ? 12.656 -0.622 -6.785 1 98.5 94 HIS B N 1
ATOM 1624 C CA . HIS B 1 94 ? 11.82 0.552 -6.582 1 98.5 94 HIS B CA 1
ATOM 1625 C C . HIS B 1 94 ? 10.359 0.159 -6.398 1 98.5 94 HIS B C 1
ATOM 1627 O O . HIS B 1 94 ? 9.461 0.863 -6.867 1 98.5 94 HIS B O 1
ATOM 1633 N N . MET B 1 95 ? 10.195 -0.977 -5.742 1 98.38 95 MET B N 1
ATOM 1634 C CA . MET B 1 95 ? 8.844 -1.447 -5.438 1 98.38 95 MET B CA 1
ATOM 1635 C C . MET B 1 95 ? 8.836 -2.273 -4.156 1 98.38 95 MET B C 1
ATOM 1637 O O . MET B 1 95 ? 9.734 -3.084 -3.926 1 98.38 95 MET B O 1
ATOM 1641 N N . TYR B 1 96 ? 7.816 -2.074 -3.34 1 98.81 96 TYR B N 1
ATOM 1642 C CA . TYR B 1 96 ? 7.477 -2.99 -2.256 1 98.81 96 TYR B CA 1
ATOM 1643 C C . TYR B 1 96 ? 6.215 -3.779 -2.582 1 98.81 96 TYR B C 1
ATOM 1645 O O . TYR B 1 96 ? 5.297 -3.258 -3.221 1 98.81 96 TYR B O 1
ATOM 1653 N N . ILE B 1 97 ? 6.219 -4.98 -2.209 1 98.88 97 ILE B N 1
ATOM 1654 C CA . ILE B 1 97 ? 5.02 -5.809 -2.25 1 98.88 97 ILE B CA 1
ATOM 1655 C C . ILE B 1 97 ? 4.66 -6.273 -0.839 1 98.88 97 ILE B C 1
ATOM 1657 O O . ILE B 1 97 ? 5.414 -7.027 -0.219 1 98.88 97 ILE B O 1
ATOM 1661 N N . GLU B 1 98 ? 3.557 -5.863 -0.38 1 98.75 98 GLU B N 1
ATOM 1662 C CA . GLU B 1 98 ? 3.066 -6.289 0.927 1 98.75 98 GLU B CA 1
ATOM 1663 C C . GLU B 1 98 ? 2.16 -7.512 0.803 1 98.75 98 GLU B C 1
ATOM 1665 O O . GLU B 1 98 ? 1.246 -7.535 -0.023 1 98.75 98 GLU B O 1
ATOM 1670 N N . TYR B 1 99 ? 2.428 -8.539 1.61 1 98.81 99 TYR B N 1
ATOM 1671 C CA . TYR B 1 99 ? 1.616 -9.75 1.635 1 98.81 99 TYR B CA 1
ATOM 1672 C C . TYR B 1 99 ? 0.737 -9.797 2.879 1 98.81 99 TYR B C 1
ATOM 1674 O O . TYR B 1 99 ? 1.221 -9.594 3.996 1 98.81 99 TYR B O 1
ATOM 1682 N N . GLN B 1 100 ? -0.481 -10.094 2.664 1 98.44 100 GLN B N 1
ATOM 1683 C CA . GLN B 1 100 ? -1.428 -10.18 3.771 1 98.44 100 GLN B CA 1
ATOM 1684 C C . GLN B 1 100 ? -2.256 -11.453 3.689 1 98.44 100 GLN B C 1
ATOM 1686 O O . GLN B 1 100 ? -3.066 -11.617 2.775 1 98.44 100 GLN B O 1
ATOM 1691 N N . ASP B 1 101 ? -2.092 -12.305 4.699 1 98.38 101 ASP B N 1
ATOM 1692 C CA . ASP B 1 101 ? -2.951 -13.469 4.867 1 98.38 101 ASP B CA 1
ATOM 1693 C C . ASP B 1 101 ? -4.207 -13.117 5.656 1 98.38 101 ASP B C 1
ATOM 1695 O O . ASP B 1 101 ? -4.16 -12.977 6.879 1 98.38 101 ASP B O 1
ATOM 1699 N N . ILE B 1 102 ? -5.289 -13.031 5.016 1 98.12 102 ILE B N 1
ATOM 1700 C CA . ILE B 1 102 ? -6.527 -12.594 5.652 1 98.12 102 ILE B CA 1
ATOM 1701 C C . ILE B 1 102 ? -7.324 -13.805 6.125 1 98.12 102 ILE B C 1
ATOM 1703 O O . ILE B 1 102 ? -7.406 -14.812 5.422 1 98.12 102 ILE B O 1
ATOM 1707 N N . LYS B 1 103 ? -7.871 -13.727 7.363 1 97.69 103 LYS B N 1
ATOM 1708 C CA . LYS B 1 103 ? -8.711 -14.797 7.895 1 97.69 103 LYS B CA 1
ATOM 1709 C C . LYS B 1 103 ? -10.047 -14.867 7.16 1 97.69 103 LYS B C 1
ATOM 1711 O O . LYS B 1 103 ? -10.602 -13.836 6.781 1 97.69 103 LYS B O 1
ATOM 1716 N N . THR B 1 104 ? -10.547 -16.125 6.992 1 97.88 104 THR B N 1
ATOM 1717 C CA . THR B 1 104 ? -11.797 -16.359 6.277 1 97.88 104 THR B CA 1
ATOM 1718 C C . THR B 1 104 ? -12.93 -15.539 6.887 1 97.88 104 THR B C 1
ATOM 1720 O O . THR B 1 104 ? -13.82 -15.07 6.172 1 97.88 104 THR B O 1
ATOM 1723 N N . ALA B 1 105 ? -12.953 -15.234 8.219 1 98.19 105 ALA B N 1
ATOM 1724 C CA . ALA B 1 105 ? -14.008 -14.5 8.906 1 98.19 105 ALA B CA 1
ATOM 1725 C C . ALA B 1 105 ? -13.898 -13 8.641 1 98.19 105 ALA B C 1
ATOM 1727 O O . ALA B 1 105 ? -14.836 -12.25 8.898 1 98.19 105 ALA B O 1
ATOM 1728 N N . ASP B 1 106 ? -12.789 -12.641 8.117 1 98.19 106 ASP B N 1
ATOM 1729 C CA . ASP B 1 106 ? -12.523 -11.211 7.953 1 98.19 106 ASP B CA 1
ATOM 1730 C C . ASP B 1 106 ? -12.734 -10.781 6.504 1 98.19 106 ASP B C 1
ATOM 1732 O O . ASP B 1 106 ? -12.43 -9.641 6.137 1 98.19 106 ASP B O 1
ATOM 1736 N N . LEU B 1 107 ? -13.227 -11.68 5.699 1 98.12 107 LEU B N 1
ATOM 1737 C CA . LEU B 1 107 ? -13.445 -11.359 4.293 1 98.12 107 LEU B CA 1
ATOM 1738 C C . LEU B 1 107 ? -14.883 -11.664 3.885 1 98.12 107 LEU B C 1
ATOM 1740 O O . LEU B 1 107 ? -15.281 -12.828 3.811 1 98.12 107 LEU B O 1
ATOM 1744 N N . GLY B 1 108 ? -15.586 -10.586 3.602 1 98.38 108 GLY B N 1
ATOM 1745 C CA . GLY B 1 108 ? -16.953 -10.727 3.141 1 98.38 108 GLY B CA 1
ATOM 1746 C C . GLY B 1 108 ? -17.062 -11.039 1.66 1 98.38 108 GLY B C 1
ATOM 1747 O O . GLY B 1 108 ? -16.266 -10.539 0.856 1 98.38 108 GLY B O 1
ATOM 1748 N N . TYR B 1 109 ? -18 -11.844 1.3 1 97.69 109 TYR B N 1
ATOM 1749 C CA . TYR B 1 109 ? -18.266 -12.234 -0.079 1 97.69 109 TYR B CA 1
ATOM 1750 C C . TYR B 1 109 ? -19.656 -12.836 -0.214 1 97.69 109 TYR B C 1
ATOM 1752 O O . TYR B 1 109 ? -20.062 -13.648 0.616 1 97.69 109 TYR B O 1
ATOM 1760 N N . ASP B 1 110 ? -20.312 -12.32 -1.2 1 97.5 110 ASP B N 1
ATOM 1761 C CA . ASP B 1 110 ? -21.609 -12.891 -1.548 1 97.5 110 ASP B CA 1
ATOM 1762 C C . ASP B 1 110 ? -22.547 -12.906 -0.341 1 97.5 110 ASP B C 1
ATOM 1764 O O . ASP B 1 110 ? -23.109 -13.938 -0.004 1 97.5 110 ASP B O 1
ATOM 1768 N N . ASN B 1 111 ? -22.641 -11.781 0.294 1 98 111 ASN B N 1
ATOM 1769 C CA . ASN B 1 111 ? -23.531 -11.445 1.395 1 98 111 ASN B CA 1
ATOM 1770 C C . ASN B 1 111 ? -23.219 -12.266 2.645 1 98 111 ASN B C 1
ATOM 1772 O O . ASN B 1 111 ? -24.078 -12.453 3.502 1 98 111 ASN B O 1
ATOM 1776 N N . THR B 1 112 ? -22.062 -12.883 2.824 1 98.25 112 THR B N 1
ATOM 1777 C CA . THR B 1 112 ? -21.531 -13.57 3.992 1 98.25 112 THR B CA 1
ATOM 1778 C C . THR B 1 112 ? -20.016 -13.414 4.062 1 98.25 112 THR B C 1
ATOM 1780 O O . THR B 1 112 ? -19.453 -12.492 3.465 1 98.25 112 THR B O 1
ATOM 1783 N N . THR B 1 113 ? -19.375 -14.312 4.953 1 98.25 113 THR B N 1
ATOM 1784 C CA . THR B 1 113 ? -17.922 -14.336 4.957 1 98.25 113 THR B CA 1
ATOM 1785 C C . THR B 1 113 ? -17.391 -15.672 4.438 1 98.25 113 THR B C 1
ATOM 1787 O O . THR B 1 113 ? -18.156 -16.625 4.293 1 98.25 113 THR B O 1
ATOM 1790 N N . PHE B 1 114 ? -16.156 -15.711 4.035 1 97.94 114 PHE B N 1
ATOM 1791 C CA . PHE B 1 114 ? -15.57 -16.938 3.531 1 97.94 114 PHE B CA 1
ATOM 1792 C C . PHE B 1 114 ? -15.539 -18.016 4.621 1 97.94 114 PHE B C 1
ATOM 1794 O O . PHE B 1 114 ? -15.344 -19.188 4.332 1 97.94 114 PHE B O 1
ATOM 1801 N N . HIS B 1 115 ? -15.711 -17.469 5.828 1 97.44 115 HIS B N 1
ATOM 1802 C CA . HIS B 1 115 ? -15.797 -18.484 6.883 1 97.44 115 HIS B CA 1
ATOM 1803 C C . HIS B 1 115 ? -16.953 -19.438 6.645 1 97.44 115 HIS B C 1
ATOM 1805 O O . HIS B 1 115 ? -16.828 -20.641 6.852 1 97.44 115 HIS B O 1
ATOM 1811 N N . ASP B 1 116 ? -18.062 -18.891 6.148 1 96.88 116 ASP B N 1
ATOM 1812 C CA . ASP B 1 116 ? -19.234 -19.672 5.836 1 96.88 116 ASP B CA 1
ATOM 1813 C C . ASP B 1 116 ? -19.016 -20.516 4.586 1 96.88 116 ASP B C 1
ATOM 1815 O O . ASP B 1 116 ? -19.609 -21.594 4.449 1 96.88 116 ASP B O 1
ATOM 1819 N N . ILE B 1 117 ? -18.25 -20.125 3.725 1 93.12 117 ILE B N 1
ATOM 1820 C CA . ILE B 1 117 ? -18.094 -20.734 2.406 1 93.12 117 ILE B CA 1
ATOM 1821 C C . ILE B 1 117 ? -16.984 -21.781 2.449 1 93.12 117 ILE B C 1
ATOM 1823 O O . ILE B 1 117 ? -17.125 -22.859 1.863 1 93.12 117 ILE B O 1
ATOM 1827 N N . LEU B 1 118 ? -15.883 -21.516 3.164 1 90 118 LEU B N 1
ATOM 1828 C CA . LEU B 1 118 ? -14.711 -22.391 3.148 1 90 118 LEU B CA 1
ATOM 1829 C C . LEU B 1 118 ? -14.562 -23.109 4.48 1 90 118 LEU B C 1
ATOM 1831 O O . LEU B 1 118 ? -13.844 -24.109 4.57 1 90 118 LEU B O 1
ATOM 1835 N N . GLY B 1 119 ? -15.32 -22.688 5.5 1 84.69 119 GLY B N 1
ATOM 1836 C CA . GLY B 1 119 ? -15.156 -23.25 6.828 1 84.69 119 GLY B CA 1
ATOM 1837 C C . GLY B 1 119 ? -14.047 -22.594 7.625 1 84.69 119 GLY B C 1
ATOM 1838 O O . GLY B 1 119 ? -13.164 -21.938 7.055 1 84.69 119 GLY B O 1
#

Organism: NCBI:txid35525

Secondary structure (DSSP, 8-state):
-EEEEEEESS-GGGS-TTHHHHHHHHHHHHHT--GGG-EEEEE-S----BTTB-S--EEEEEEESS---HHHHHHHHHHHHHHHHHHH---GGGEEEEEEE--GGGEEETTEEHHHHH-/--EEEEEESS-GGGS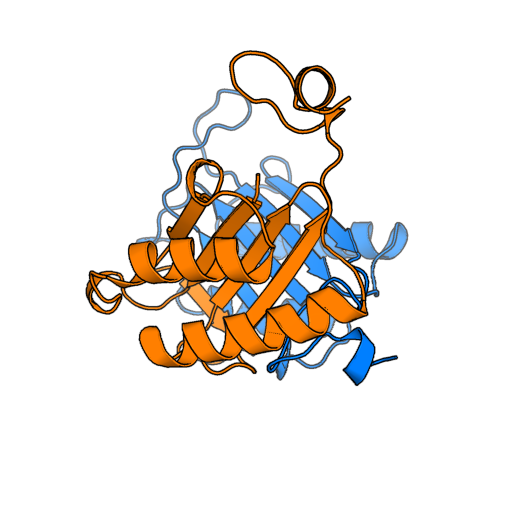-TTHHHHHHHHHHHHHT--GGG-EEEEE-S-EEEETTB-S--EEEEEEESS---HHHHHHHHHHHHHHHHHHH---GGGEEEEEEE--GGG-EETTEEHHHHH-

Foldseek 3Di:
DKEKEKEKLQAPVQQDPCLQVVVLVQVCVLQVHDSVPYYYYYHYNDDDDFPNDDDIAIEMEMEDADSDDDVSVVVVLVVVQVSCCVRRVHHSVRYYYHYHHDDQQPADDPNHTNVVVVD/DKEKEKEKLQAPVQFDPCLQVVVLVLVCVLQVHDSVPYYYHYHYNDDDDDPNDDDIAIEMEMEDADSDDDVSVVVVLVSVQVSCCVGRVHHSVRYYYHYHHDHQQRADDDNHGNVVVVD

Radius of gyration: 18.12 Å; Cα contacts (8 Å, |Δi|>4): 467; chains: 2; bounding box: 42×46×45 Å

Nearest PDB structures (foldseek):
  5eiz-assembly1_C  TM=9.885E-01  e=3.367E-17  Homo sapiens
  5bsc-assembly1_C  TM=9.911E-01  e=5.277E-17  Homo sapiens
  7kqx-assembly1_C  TM=9.887E-01  e=5.277E-17  Homo sapiens
  1uiz-assembly1_A  TM=9.917E-01  e=1.474E-16  Xenopus laevis
  6oye-assembly1_C  TM=9.888E-01  e=1.003E-16  Homo sapiens

InterPro domains:
  IPR001398 Macrophage migration inhibitory factor [PF01187] (2-114)
  IPR001398 Macrophage migration inhibitory factor [PTHR11954] (1-114)
  IPR014347 Tautomerase/MIF superfamily [G3DSA:3.30.429.10] (1-117)
  IPR014347 Tautomerase/MIF superfamily [SSF55331] (2-117)

pLDDT: mean 97.97, std 2.01, range [84.56, 98.94]

Sequence (238 aa):
MPHLKITTNVSKSSVPSNFLKETSALISKMLGKPESYCVVTVVPDQMMLWGGEEGPCAIAHLMSIGKLGVKENKNYSKILGEHIEKHLGVAPNHMYIEYQDIKTADLGYDNTTFHDILGMPHLKITTNVSKSSVPSNFLKETSALISKMLGKPESYCVVTVVPDQMMLWGGEEGPCAIAHLMSIGKLGVKENKNYSKILGEHIEKHLGVAPNHMYIEYQDIKTADLGYDNTTFHDILG

Solvent-accessible surface area (backbone atoms only — not comparable to full-atom values): 12416 Å² total; per-residue (Å²): 96,34,38,41,38,39,39,23,41,42,49,62,90,62,51,55,90,58,45,62,46,52,49,27,53,46,53,16,64,73,60,70,43,69,39,76,48,24,33,34,36,45,44,51,59,40,96,66,71,53,94,85,34,87,65,56,30,40,45,32,39,41,37,24,62,59,82,67,46,76,69,51,46,55,52,47,50,52,54,50,33,52,52,44,24,73,59,64,59,25,48,62,91,39,46,51,75,47,80,40,76,47,56,43,49,34,31,19,38,57,43,22,22,36,29,79,74,72,96,98,34,39,40,38,39,38,22,41,41,48,62,89,62,51,55,89,57,47,63,64,52,48,37,52,48,53,17,62,74,60,70,44,68,51,90,48,47,45,70,44,78,44,52,59,38,51,57,32,51,35,57,35,88,66,58,32,39,46,32,38,40,36,22,63,59,84,69,44,61,69,48,34,25,53,48,21,30,52,50,27,54,52,43,25,73,59,65,61,24,49,36,82,36,34,41,33,38,55,42,77,48,55,42,77,76,37,76,50,93,95,43,32,36,29,77,74,74,95